Protein AF-0000000073573166 (afdb_homodimer)

Organism: NCBI:txid1480154

InterPro domains:
  IPR029064 Ribosomal protein eL30-like superfamily [G3DSA:3.30.1330.30] (17-178)
  IPR029064 Ribosomal protein eL30-like superfamily [SSF55315] (40-167)

Solvent-accessible surface area (backbone atoms only — not comparable to full-atom values): 20421 Å² total; per-residue (Å²): 132,77,79,79,66,70,78,57,39,40,66,66,64,34,52,53,48,50,51,46,43,36,52,17,36,58,75,53,48,42,60,57,60,58,86,80,58,77,62,82,67,66,78,55,88,41,83,29,22,60,67,71,45,35,36,66,36,61,68,49,33,51,44,55,52,69,70,45,68,67,55,73,73,77,78,71,66,81,74,63,60,64,68,63,62,67,69,66,73,68,71,69,80,82,62,75,85,68,65,81,79,83,54,66,55,33,34,42,34,30,67,40,49,85,59,54,75,77,56,62,58,51,62,60,53,27,60,44,40,68,38,52,68,46,39,31,35,55,58,96,50,35,16,20,42,54,51,7,49,54,65,45,37,85,56,35,50,28,36,27,34,41,54,71,85,46,47,47,41,55,44,51,50,58,58,69,75,101,132,78,79,80,66,67,78,58,39,40,66,67,64,35,52,53,47,50,51,47,43,36,51,16,37,57,76,52,50,42,60,56,62,60,85,81,58,78,63,80,64,64,80,57,86,43,82,27,22,63,68,71,46,35,37,65,36,59,68,48,34,51,44,55,51,71,70,43,69,68,54,74,72,79,77,72,65,80,73,62,60,64,68,61,62,66,69,64,74,68,70,68,79,81,62,74,85,65,65,81,79,82,53,65,54,32,35,41,33,30,66,38,50,87,60,54,75,78,55,62,58,50,63,61,52,27,60,45,41,67,37,52,67,48,37,30,36,54,59,94,52,34,15,20,41,55,52,6,50,54,66,45,37,83,56,34,52,28,36,28,34,42,54,69,86,47,48,47,43,54,45,52,49,58,59,70,75,101

Nearest PDB structures (foldseek):
  8hl5-assembly1_L7A1  TM=7.720E-01  e=1.243E-05  Sulfolobus acidocaldarius DSM 639
  7r4x-assembly1_M  TM=6.987E-01  e=8.455E-04  Homo sapiens
  9g8o-assembly1_SM  TM=7.339E-01  e=3.098E-03  Homo sapiens
  8q87-assembly1_Al  TM=7.117E-01  e=4.285E-03  Gallus gallus
  7wtu-assembly1_M  TM=7.502E-01  e=3.422E-02  Homo sapiens

Sequence (356 aa):
MESEFQRPISGKPLDSFLESLSRALKDSGVILKSEDSTERSRDQHGRGSLKAHFCTGINNVTRTLERIPKQEKKGISLSQKLATSMASCEEAPAGSPRGKPIKLQAIIVAMDVQPKILVSHIGELCMSRGIPMVSIIGGDGMGSLRLGKTLGLRTATVIGVKAGSSPINAALQAILKKMESEFQRPISGKPLDSFLESLSRALKDSGVILKSEDSTERSRDQHGRGSLKAHFCTGINNVTRTLERIPKQEKKGISLSQKLATSMASCEEAPAGSPRGKPIKLQAIIVAMDVQPKILVSHIGELCMSRGIPMVSIIGGDGMGSLRLGKTLGLRTATVIGVKAGSSPINAALQAILKK

pLDDT: mean 80.97, std 23.87, range [25.08, 98.62]

Secondary structure (DSSP, 8-state):
------PPEEHHHHHHHHHHHHHHHHHTT-----TT--S------STTSGGGTEEESHHHHHHHHHTSPP---TTS-TTHHHHGGG---------S---SPPPEEEEEEESS-SSGGGGTTHHHHHHHHT--EEEEE-STT-HHHHHHHHTTSS--SEEEEEPSSSHHHHHHHHHHT-/------PPEEHHHHHHHHHHHHHHHHHTT-----TT--S------STTSGGGTEEESHHHHHHHHHTSPP---TTS-TTHHHHGGG---------S---SPPPEEEEEEESS-SSGGGGTTHHHHHHHHT--EEEEE-STT-HHHHHHHHTTSS--SEEEEEPSSSHHHHHHHHHHT-

Radius of gyration: 23.06 Å; Cα contacts (8 Å, |Δi|>4): 510; chains: 2; bounding box: 57×61×57 Å

Structure (mmCIF, N/CA/C/O backbone):
data_AF-0000000073573166-model_v1
#
loop_
_entity.id
_entity.type
_entity.pdbx_description
1 polymer 'Ribosomal protein L7Ae/L30e/S12e/Gadd45 domain-containing protein'
#
loop_
_atom_site.group_PDB
_atom_site.id
_atom_site.type_symbol
_atom_site.label_atom_id
_atom_site.label_alt_id
_atom_site.label_comp_id
_atom_site.label_asym_id
_atom_site.label_entity_id
_atom_site.label_seq_id
_atom_site.pdbx_PDB_ins_code
_atom_site.Cartn_x
_atom_site.Cartn_y
_atom_site.Cartn_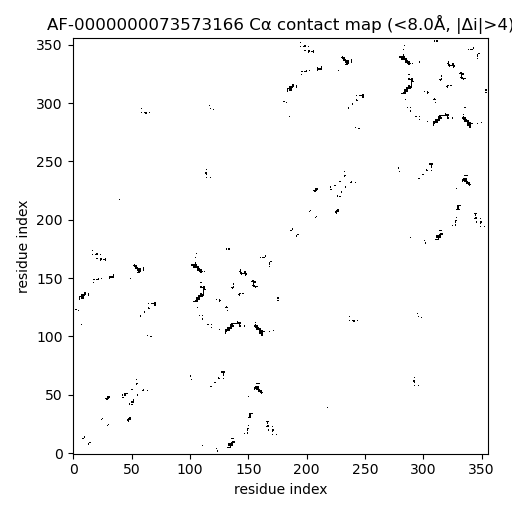z
_atom_site.occupancy
_atom_site.B_iso_or_equiv
_atom_site.auth_seq_id
_atom_site.auth_comp_id
_atom_site.auth_asym_id
_atom_site.auth_atom_id
_atom_site.pdbx_PDB_model_num
ATOM 1 N N . MET A 1 1 ? 2.285 0.062 -29.234 1 25.28 1 MET A N 1
ATOM 2 C CA . MET A 1 1 ? 2.281 -1.353 -28.875 1 25.28 1 MET A CA 1
ATOM 3 C C . MET A 1 1 ? 1.492 -1.582 -27.578 1 25.28 1 MET A C 1
ATOM 5 O O . MET A 1 1 ? 1.799 -0.988 -26.547 1 25.28 1 MET A O 1
ATOM 9 N N . GLU A 1 2 ? 0.241 -1.703 -27.484 1 34.28 2 GLU A N 1
ATOM 10 C CA . GLU A 1 2 ? -0.727 -1.955 -26.422 1 34.28 2 GLU A CA 1
ATOM 11 C C . GLU A 1 2 ? -0.27 -3.1 -25.516 1 34.28 2 GLU A C 1
ATOM 13 O O . GLU A 1 2 ? 0.026 -4.195 -26 1 34.28 2 GLU A O 1
ATOM 18 N N . SER A 1 3 ? 0.678 -3.023 -24.609 1 41.31 3 SER A N 1
ATOM 19 C CA . SER A 1 3 ? 1.234 -4.059 -23.734 1 41.31 3 SER A CA 1
ATOM 20 C C . SER A 1 3 ? 0.209 -5.152 -23.453 1 41.31 3 SER A C 1
ATOM 22 O O . SER A 1 3 ? -0.894 -4.867 -22.984 1 41.31 3 SER A O 1
ATOM 24 N N . GLU A 1 4 ? 0.122 -6.121 -24.297 1 45.78 4 GLU A N 1
ATOM 25 C CA . GLU A 1 4 ? -0.836 -7.219 -24.391 1 45.78 4 GLU A CA 1
ATOM 26 C C . GLU A 1 4 ? -1.03 -7.895 -23.031 1 45.78 4 GLU A C 1
ATOM 28 O O . GLU A 1 4 ? -0.207 -8.719 -22.625 1 45.78 4 GLU A O 1
ATOM 33 N N . PHE A 1 5 ? -1.396 -7.078 -22.062 1 62.38 5 PHE A N 1
ATOM 34 C CA . PHE A 1 5 ? -1.742 -7.711 -20.797 1 62.38 5 PHE A CA 1
ATOM 35 C C . PHE A 1 5 ? -2.828 -8.766 -21 1 62.38 5 PHE A C 1
ATOM 37 O O . PHE A 1 5 ? -3.754 -8.562 -21.797 1 62.38 5 PHE A O 1
ATOM 44 N N . GLN A 1 6 ? -2.393 -10.039 -20.75 1 72.12 6 GLN A N 1
ATOM 45 C CA . GLN A 1 6 ? -3.334 -11.156 -20.812 1 72.12 6 GLN A CA 1
ATOM 46 C C . GLN A 1 6 ? -4.668 -10.781 -20.172 1 72.12 6 GLN A C 1
ATOM 48 O O . GLN A 1 6 ? -4.715 -9.984 -19.234 1 72.12 6 GLN A O 1
ATOM 53 N N . ARG A 1 7 ? -5.73 -11.094 -20.906 1 88.5 7 ARG A N 1
ATOM 54 C CA . ARG A 1 7 ? -7.078 -10.891 -20.375 1 88.5 7 ARG A CA 1
ATOM 55 C C . ARG A 1 7 ? -7.211 -11.477 -18.969 1 88.5 7 ARG A C 1
ATOM 57 O O . ARG A 1 7 ? -6.73 -12.578 -18.703 1 88.5 7 ARG A O 1
ATOM 64 N N . PRO A 1 8 ? -7.805 -10.836 -18.109 1 95.38 8 PRO A N 1
ATOM 65 C CA . PRO A 1 8 ? -7.965 -11.328 -16.75 1 95.38 8 PRO A CA 1
ATOM 66 C C . PRO A 1 8 ? -8.836 -12.578 -16.672 1 95.38 8 PRO A C 1
ATOM 68 O O . PRO A 1 8 ? -9.773 -12.734 -17.453 1 95.38 8 PRO A O 1
ATOM 71 N N . ILE A 1 9 ? -8.477 -13.422 -15.82 1 96.19 9 ILE A N 1
ATOM 72 C CA . ILE A 1 9 ? -9.25 -14.625 -15.547 1 96.19 9 ILE A CA 1
ATOM 73 C C . ILE A 1 9 ? -10.453 -14.281 -14.672 1 96.19 9 ILE A C 1
ATOM 75 O O . ILE A 1 9 ? -10.328 -13.523 -13.703 1 96.19 9 ILE A O 1
ATOM 79 N N . SER A 1 10 ? -11.641 -14.766 -15 1 97.06 10 SER A N 1
ATOM 80 C CA . SER A 1 10 ? -12.859 -14.5 -14.242 1 97.06 10 SER A CA 1
ATOM 81 C C . SER A 1 10 ? -13.852 -15.648 -14.367 1 97.06 10 SER A C 1
ATOM 83 O O . SER A 1 10 ? -13.617 -16.594 -15.117 1 97.06 10 SER A O 1
ATOM 85 N N . GLY A 1 11 ? -14.82 -15.594 -13.523 1 96.38 11 GLY A N 1
ATOM 86 C CA . GLY A 1 11 ? -15.867 -16.594 -13.617 1 96.38 11 GLY A CA 1
ATOM 87 C C . GLY A 1 11 ? -15.391 -18 -13.281 1 96.38 11 GLY A C 1
ATOM 88 O O . GLY A 1 11 ? -14.664 -18.188 -12.305 1 96.38 11 GLY A O 1
ATOM 89 N N . LYS A 1 12 ? -15.844 -18.953 -14.062 1 96.88 12 LYS A N 1
ATOM 90 C CA . LYS A 1 12 ? -15.555 -20.359 -13.812 1 96.88 12 LYS A CA 1
ATOM 91 C C . LYS A 1 12 ? -14.055 -20.641 -13.891 1 96.88 12 LYS A C 1
ATOM 93 O O . LYS A 1 12 ? -13.508 -21.359 -13.055 1 96.88 12 LYS A O 1
ATOM 98 N N . PRO A 1 13 ? -13.383 -20.047 -14.875 1 96.38 13 PRO A N 1
ATOM 99 C CA . PRO A 1 13 ? -11.938 -20.281 -14.914 1 96.38 13 PRO A CA 1
ATOM 100 C C . PRO A 1 13 ? -11.227 -19.797 -13.648 1 96.38 13 PRO A C 1
ATOM 102 O O . PRO A 1 13 ? -10.289 -20.453 -13.18 1 96.38 13 PRO A O 1
ATOM 105 N N . LEU A 1 14 ? -11.633 -18.719 -13.117 1 97.69 14 LEU A N 1
ATOM 106 C CA . LEU A 1 14 ? -11.047 -18.25 -11.867 1 97.69 14 LEU A CA 1
ATOM 107 C C . LEU A 1 14 ? -11.359 -19.203 -10.719 1 97.69 14 LEU A C 1
ATOM 109 O O . LEU A 1 14 ? -10.492 -19.516 -9.906 1 97.69 14 LEU A O 1
ATOM 113 N N . ASP A 1 15 ? -12.656 -19.625 -10.695 1 97.94 15 ASP A N 1
ATOM 114 C CA . ASP A 1 15 ? -13.047 -20.578 -9.664 1 97.94 15 ASP A CA 1
ATOM 115 C C . ASP A 1 15 ? -12.148 -21.812 -9.68 1 97.94 15 ASP A C 1
ATOM 117 O O . ASP A 1 15 ? -11.664 -22.25 -8.633 1 97.94 15 ASP A O 1
ATOM 121 N N . SER A 1 16 ? -11.961 -22.312 -10.828 1 97.94 16 SER A N 1
ATOM 122 C CA . SER A 1 16 ? -11.148 -23.516 -10.992 1 97.94 16 SER A CA 1
ATOM 123 C C . SER A 1 16 ? -9.703 -23.266 -10.562 1 97.94 16 SER A C 1
ATOM 125 O O . SER A 1 16 ? -9.102 -24.094 -9.891 1 97.94 16 SER A O 1
ATOM 127 N N . PHE A 1 17 ? -9.211 -22.141 -10.914 1 97.75 17 PHE A N 1
ATOM 128 C CA . PHE A 1 17 ? -7.836 -21.797 -10.57 1 97.75 17 PHE A CA 1
ATOM 129 C C . PHE A 1 17 ? -7.664 -21.688 -9.062 1 97.75 17 PHE A C 1
ATOM 131 O O . PHE A 1 17 ? -6.734 -22.281 -8.5 1 97.75 17 PHE A O 1
ATOM 138 N N . LEU A 1 18 ? -8.508 -20.953 -8.438 1 98.31 18 LEU A N 1
ATOM 139 C CA . LEU A 1 18 ? -8.391 -20.734 -6.996 1 98.31 18 LEU A CA 1
ATOM 140 C C . LEU A 1 18 ? -8.562 -22.047 -6.238 1 98.31 18 LEU A C 1
ATOM 142 O O . LEU A 1 18 ? -7.91 -22.266 -5.211 1 98.31 18 LEU A O 1
ATOM 146 N N . GLU A 1 19 ? -9.422 -22.891 -6.742 1 98.38 19 GLU A N 1
ATOM 147 C CA . GLU A 1 19 ? -9.57 -24.203 -6.137 1 98.38 19 GLU A CA 1
ATOM 148 C C . GLU A 1 19 ? -8.281 -25.016 -6.266 1 98.38 19 GLU A C 1
ATOM 150 O O . GLU A 1 19 ? -7.867 -25.688 -5.316 1 98.38 19 GLU A O 1
ATOM 155 N N . SER A 1 20 ? -7.719 -24.969 -7.461 1 98.19 20 SER A N 1
ATOM 156 C CA . SER A 1 20 ? -6.457 -25.672 -7.691 1 98.19 20 SER A CA 1
ATOM 157 C C . SER A 1 20 ? -5.355 -25.125 -6.785 1 98.19 20 SER A C 1
ATOM 159 O O . SER A 1 20 ? -4.57 -25.891 -6.23 1 98.19 20 SER A O 1
ATOM 161 N N . LEU A 1 21 ? -5.332 -23.828 -6.629 1 98.12 21 LEU A N 1
ATOM 162 C CA . LEU A 1 21 ? -4.332 -23.203 -5.777 1 98.12 21 LEU A CA 1
ATOM 163 C C . LEU A 1 21 ? -4.527 -23.609 -4.32 1 98.12 21 LEU A C 1
ATOM 165 O O . LEU A 1 21 ? -3.557 -23.906 -3.619 1 98.12 21 LEU A O 1
ATOM 169 N N . SER A 1 22 ? -5.73 -23.641 -3.877 1 97.62 22 SER A N 1
ATOM 170 C CA . SER A 1 22 ? -6.047 -24.047 -2.512 1 97.62 22 SER A CA 1
ATOM 171 C C . SER A 1 22 ? -5.586 -25.469 -2.234 1 97.62 22 SER A C 1
ATOM 173 O O . SER A 1 22 ? -4.996 -25.75 -1.188 1 97.62 22 SER A O 1
ATOM 175 N N . ARG A 1 23 ? -5.82 -26.344 -3.129 1 97.69 23 ARG A N 1
ATOM 176 C CA . ARG A 1 23 ? -5.387 -27.734 -3.006 1 97.69 23 ARG A CA 1
ATOM 177 C C . ARG A 1 23 ? -3.865 -27.828 -2.969 1 97.69 23 ARG A C 1
ATOM 179 O O . ARG A 1 23 ? -3.305 -28.578 -2.166 1 97.69 23 ARG A O 1
ATOM 186 N N . ALA A 1 24 ? -3.217 -27.016 -3.836 1 98.12 24 ALA A N 1
ATOM 187 C CA . ALA A 1 24 ? -1.758 -27.016 -3.906 1 98.12 24 ALA A CA 1
ATOM 188 C C . ALA A 1 24 ? -1.146 -26.516 -2.596 1 98.12 24 ALA A C 1
ATOM 190 O O . ALA A 1 24 ? -0.113 -27.031 -2.156 1 98.12 24 ALA A O 1
ATOM 191 N N . LEU A 1 25 ? -1.801 -25.578 -1.981 1 97.31 25 LEU A N 1
ATOM 192 C CA . LEU A 1 25 ? -1.335 -25.062 -0.698 1 97.31 25 LEU A CA 1
ATOM 193 C C . LEU A 1 25 ? -1.392 -26.156 0.373 1 97.31 25 LEU A C 1
ATOM 195 O O . LEU A 1 25 ? -0.435 -26.344 1.128 1 97.31 25 LEU A O 1
ATOM 199 N N . LYS A 1 26 ? -2.443 -26.891 0.439 1 95.25 26 LYS A N 1
ATOM 200 C CA . LYS A 1 26 ? -2.592 -27.984 1.391 1 95.25 26 LYS A CA 1
ATOM 201 C C . LYS A 1 26 ? -1.551 -29.078 1.143 1 95.25 26 LYS A C 1
ATOM 203 O O . LYS A 1 26 ? -0.903 -29.547 2.08 1 95.25 26 LYS A O 1
ATOM 208 N N . ASP A 1 27 ? -1.391 -29.359 -0.135 1 96.44 27 ASP A N 1
ATOM 209 C CA . ASP A 1 27 ? -0.453 -30.406 -0.513 1 96.44 27 ASP A CA 1
ATOM 210 C C . ASP A 1 27 ? 0.983 -30 -0.181 1 96.44 27 ASP A C 1
ATOM 212 O O . ASP A 1 27 ? 1.845 -30.875 0.004 1 96.44 27 ASP A O 1
ATOM 216 N N . SER A 1 28 ? 1.245 -28.703 -0.131 1 95.12 28 SER A N 1
ATOM 217 C CA . SER A 1 28 ? 2.592 -28.203 0.136 1 95.12 28 SER A CA 1
ATOM 218 C C . SER A 1 28 ? 2.82 -28.016 1.631 1 95.12 28 SER A C 1
ATOM 220 O O . SER A 1 28 ? 3.904 -27.594 2.049 1 95.12 28 SER A O 1
ATOM 222 N N . GLY A 1 29 ? 1.827 -28.281 2.402 1 92.44 29 GLY A N 1
ATOM 223 C CA . GLY A 1 29 ? 1.962 -28.188 3.848 1 92.44 29 GLY A CA 1
ATOM 224 C C . GLY A 1 29 ? 1.966 -26.766 4.363 1 92.44 29 GLY A C 1
ATOM 225 O O . GLY A 1 29 ? 2.539 -26.484 5.418 1 92.44 29 GLY A O 1
ATOM 226 N N . VAL A 1 30 ? 1.401 -25.969 3.504 1 90.62 30 VAL A N 1
ATOM 227 C CA . VAL A 1 30 ? 1.323 -24.578 3.967 1 90.62 30 VAL A CA 1
ATOM 228 C C . VAL A 1 30 ? 0.305 -24.469 5.098 1 90.62 30 VAL A C 1
ATOM 230 O O . VAL A 1 30 ? -0.826 -24.953 4.973 1 90.62 30 VAL A O 1
ATOM 233 N N . ILE A 1 31 ? 0.73 -23.891 6.168 1 83.31 31 ILE A N 1
ATOM 234 C CA . ILE A 1 31 ? -0.142 -23.703 7.324 1 83.31 31 ILE A CA 1
ATOM 235 C C . ILE A 1 31 ? -0.848 -22.359 7.234 1 83.31 31 ILE A C 1
ATOM 237 O O . ILE A 1 31 ? -0.206 -21.312 7.316 1 83.31 31 ILE A O 1
ATOM 241 N N . LEU A 1 32 ? -2.141 -22.484 6.914 1 82.81 32 LEU A N 1
ATOM 242 C CA . LEU A 1 32 ? -2.945 -21.266 6.84 1 82.81 32 LEU A CA 1
ATOM 243 C C . LEU A 1 32 ? -3.557 -20.938 8.195 1 82.81 32 LEU A C 1
ATOM 245 O O . LEU A 1 32 ? -3.982 -21.844 8.93 1 82.81 32 LEU A O 1
ATOM 249 N N . LYS A 1 33 ? -3.084 -19.891 8.82 1 62.41 33 LYS A N 1
ATOM 250 C CA . LYS A 1 33 ? -3.561 -19.531 10.156 1 62.41 33 LYS A CA 1
ATOM 251 C C . LYS A 1 33 ? -5.07 -19.281 10.156 1 62.41 33 LYS A C 1
ATOM 253 O O . LYS A 1 33 ? -5.605 -18.672 9.227 1 62.41 33 LYS A O 1
ATOM 258 N N . SER A 1 34 ? -5.797 -20.188 10.773 1 55.5 34 SER A N 1
ATOM 259 C CA . SER A 1 34 ? -7.234 -20.016 10.945 1 55.5 34 SER A CA 1
ATOM 260 C C . SER A 1 34 ? -7.574 -18.609 11.414 1 55.5 34 SER A C 1
ATOM 262 O O . SER A 1 34 ? -6.762 -17.953 12.07 1 55.5 34 SER A O 1
ATOM 264 N N . GLU A 1 35 ? -8.586 -17.938 10.789 1 49.41 35 GLU A N 1
ATOM 265 C CA . GLU A 1 35 ? -9.102 -16.609 11.109 1 49.41 35 GLU A CA 1
ATOM 266 C C . GLU A 1 35 ? -9.023 -16.344 12.609 1 49.41 35 GLU A C 1
ATOM 268 O O . GLU A 1 35 ? -9.023 -15.18 13.031 1 49.41 35 GLU A O 1
ATOM 273 N N . ASP A 1 36 ? -9.422 -17.281 13.398 1 45.19 36 ASP A N 1
ATOM 274 C CA . ASP A 1 36 ? -9.711 -17.062 14.82 1 45.19 36 ASP A CA 1
ATOM 275 C C . ASP A 1 36 ? -8.438 -16.719 15.586 1 45.19 36 ASP A C 1
ATOM 277 O O . ASP A 1 36 ? -8.484 -16.438 16.781 1 45.19 36 ASP A O 1
ATOM 281 N N . SER A 1 37 ? -7.355 -17.188 15.141 1 46.31 37 SER A N 1
ATOM 282 C CA . SER A 1 37 ? -6.211 -16.938 16 1 46.31 37 SER A CA 1
ATOM 283 C C . SER A 1 37 ? -5.703 -15.508 15.859 1 46.31 37 SER A C 1
ATOM 285 O O . SER A 1 37 ? -5.336 -15.086 14.758 1 46.31 37 SER A O 1
ATOM 287 N N . THR A 1 38 ? -6.25 -14.617 16.531 1 39.97 38 THR A N 1
ATOM 288 C CA . THR A 1 38 ? -5.895 -13.219 16.75 1 39.97 38 THR A CA 1
ATOM 289 C C . THR A 1 38 ? -4.383 -13.023 16.672 1 39.97 38 THR A C 1
ATOM 291 O O . THR A 1 38 ? -3.889 -11.906 16.828 1 39.97 38 THR A O 1
ATOM 294 N N . GLU A 1 39 ? -3.627 -14.008 17.062 1 41.75 39 GLU A N 1
ATOM 295 C CA . GLU A 1 39 ? -2.211 -13.766 17.312 1 41.75 39 GLU A CA 1
ATOM 296 C C . GLU A 1 39 ? -1.449 -13.508 16.016 1 41.75 39 GLU A C 1
ATOM 298 O O . GLU A 1 39 ? -1.624 -14.234 15.039 1 41.75 39 GLU A O 1
ATOM 303 N N . ARG A 1 40 ? -1.231 -12.258 15.664 1 42.81 40 ARG A N 1
ATOM 304 C CA . ARG A 1 40 ? -0.184 -11.953 14.695 1 42.81 40 ARG A CA 1
ATOM 305 C C . ARG A 1 40 ? 0.913 -13.008 14.719 1 42.81 40 ARG A C 1
ATOM 307 O O . ARG A 1 40 ? 1.803 -12.969 15.57 1 42.81 40 ARG A O 1
ATOM 314 N N . SER A 1 41 ? 0.585 -14.242 14.781 1 40.22 41 SER A N 1
ATOM 315 C CA . SER A 1 41 ? 1.678 -15.203 14.875 1 40.22 41 SER A CA 1
ATOM 316 C C . SER A 1 41 ? 2.809 -14.859 13.914 1 40.22 41 SER A C 1
ATOM 318 O O . SER A 1 41 ? 2.568 -14.602 12.734 1 40.22 41 SER A O 1
ATOM 320 N N . ARG A 1 42 ? 3.801 -14.305 14.414 1 39.84 42 ARG A N 1
ATOM 321 C CA . ARG A 1 42 ? 5.113 -14.18 13.789 1 39.84 42 ARG A CA 1
ATOM 322 C C . ARG A 1 42 ? 5.324 -15.273 12.742 1 39.84 42 ARG A C 1
ATOM 324 O O . ARG A 1 42 ? 4.805 -16.375 12.883 1 39.84 42 ARG A O 1
ATOM 331 N N . ASP A 1 43 ? 5.723 -14.828 11.516 1 47.03 43 ASP A N 1
ATOM 332 C CA . ASP A 1 43 ? 6.289 -15.586 10.406 1 47.03 43 ASP A CA 1
ATOM 333 C C . ASP A 1 43 ? 6.914 -16.891 10.891 1 47.03 43 ASP A C 1
ATOM 335 O O . ASP A 1 43 ? 7.945 -16.875 11.562 1 47.03 43 ASP A O 1
ATOM 339 N N . GLN A 1 44 ? 6.176 -17.688 11.508 1 45.97 44 GLN A N 1
ATOM 340 C CA . GLN A 1 44 ? 6.898 -18.938 11.695 1 45.97 44 GLN A CA 1
ATOM 341 C C . GLN A 1 44 ? 7.668 -19.328 10.438 1 45.97 44 GLN A C 1
ATOM 343 O O . GLN A 1 44 ? 7.09 -19.422 9.352 1 45.97 44 GLN A O 1
ATOM 348 N N . HIS A 1 45 ? 8.859 -18.875 10.438 1 54.34 45 HIS A N 1
ATOM 349 C CA . HIS A 1 45 ? 9.969 -19.094 9.523 1 54.34 45 HIS A CA 1
ATOM 350 C C . HIS A 1 45 ? 10.094 -20.562 9.141 1 54.34 45 HIS A C 1
ATOM 352 O O . HIS A 1 45 ? 11.039 -20.953 8.445 1 54.34 45 HIS A O 1
ATOM 358 N N . GLY A 1 46 ? 8.859 -21.234 9.047 1 57.88 46 GLY A N 1
ATOM 359 C CA . GLY A 1 46 ? 9.07 -22.609 8.625 1 57.88 46 GLY A CA 1
ATOM 360 C C . GLY A 1 46 ? 8.492 -22.906 7.254 1 57.88 46 GLY A C 1
ATOM 361 O O . GLY A 1 46 ? 7.902 -22.031 6.621 1 57.88 46 GLY A O 1
ATOM 362 N N . ARG A 1 47 ? 8.945 -24.031 6.641 1 57.47 47 ARG A N 1
ATOM 363 C CA . ARG A 1 47 ? 8.516 -24.516 5.332 1 57.47 47 ARG A CA 1
ATOM 364 C C . ARG A 1 47 ? 7.008 -24.391 5.164 1 57.47 47 ARG A C 1
ATOM 366 O O . ARG A 1 47 ? 6.512 -24.234 4.047 1 57.47 47 ARG A O 1
ATOM 373 N N . GLY A 1 48 ? 6.402 -24.172 6.211 1 74.5 48 GLY A N 1
ATOM 374 C CA . GLY A 1 48 ? 4.953 -24.109 6.168 1 74.5 48 GLY A CA 1
ATOM 375 C C . GLY A 1 48 ? 4.418 -22.688 6.191 1 74.5 48 GLY A C 1
ATOM 376 O O . GLY A 1 48 ? 3.213 -22.469 6.055 1 74.5 48 GLY A O 1
ATOM 377 N N . SER A 1 49 ? 5.383 -21.875 6.129 1 86.69 49 SER A N 1
ATOM 378 C CA . SER A 1 49 ? 4.938 -20.5 6.195 1 86.69 49 SER A CA 1
ATOM 379 C C . SER A 1 49 ? 4.555 -19.969 4.816 1 86.69 49 SER A C 1
ATOM 381 O O . SER A 1 49 ? 5.133 -20.375 3.809 1 86.69 49 SER A O 1
ATOM 383 N N . LEU A 1 50 ? 3.568 -19.203 4.738 1 92.44 50 LEU A N 1
ATOM 384 C CA . LEU A 1 50 ? 3.15 -18.531 3.508 1 92.44 50 LEU A CA 1
ATOM 385 C C . LEU A 1 50 ? 4.32 -17.797 2.867 1 92.44 50 LEU A C 1
ATOM 387 O O . LEU A 1 50 ? 4.441 -17.75 1.641 1 92.44 50 LEU A O 1
ATOM 391 N N . LYS A 1 51 ? 5.227 -17.344 3.684 1 92.75 51 LYS A N 1
ATOM 392 C CA . LYS A 1 51 ? 6.336 -16.516 3.23 1 92.75 51 LYS A CA 1
ATOM 393 C C . LYS A 1 51 ? 7.383 -17.344 2.496 1 92.75 51 LYS A C 1
ATOM 395 O O . LYS A 1 51 ? 8.219 -16.812 1.771 1 92.75 51 LYS A O 1
ATOM 400 N N . ALA A 1 52 ? 7.348 -18.578 2.756 1 93.69 52 ALA A N 1
ATOM 401 C CA . ALA A 1 52 ? 8.273 -19.469 2.049 1 93.69 52 ALA A CA 1
ATOM 402 C C . ALA A 1 52 ? 7.906 -19.562 0.57 1 93.69 52 ALA A C 1
ATOM 404 O O . ALA A 1 52 ? 8.766 -19.859 -0.268 1 93.69 52 ALA A O 1
ATOM 405 N N . HIS A 1 53 ? 6.637 -19.25 0.278 1 96.38 53 HIS A N 1
ATOM 406 C CA . HIS A 1 53 ? 6.148 -19.531 -1.067 1 96.38 53 HIS A CA 1
ATOM 407 C C . HIS A 1 53 ? 5.695 -18.25 -1.767 1 96.38 53 HIS A C 1
ATOM 409 O O . HIS A 1 53 ? 5.602 -18.203 -2.996 1 96.38 53 HIS A O 1
ATOM 415 N N . PHE A 1 54 ? 5.488 -17.25 -0.921 1 96.94 54 PHE A N 1
ATOM 416 C CA . PHE A 1 54 ? 4.848 -16.078 -1.5 1 96.94 54 PHE A CA 1
ATOM 417 C C . PHE A 1 54 ? 5.48 -14.797 -0.968 1 96.94 54 PHE A C 1
ATOM 419 O O . PHE A 1 54 ? 6.008 -14.781 0.146 1 96.94 54 PHE A O 1
ATOM 426 N N . CYS A 1 55 ? 5.477 -13.781 -1.827 1 96.25 55 CYS A N 1
ATOM 427 C CA . CYS A 1 55 ? 5.516 -12.383 -1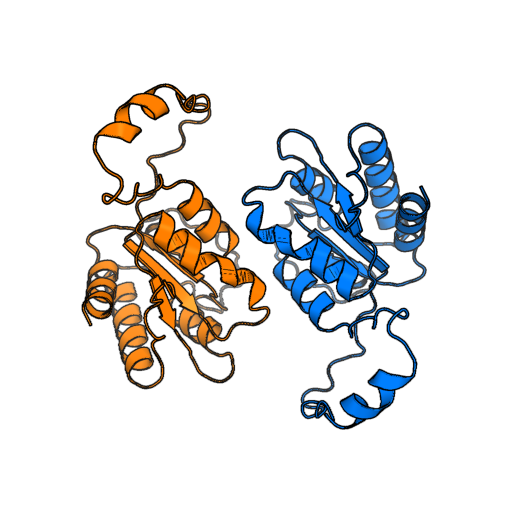.41 1 96.25 55 CYS A CA 1
ATOM 428 C C . CYS A 1 55 ? 4.125 -11.758 -1.473 1 96.25 55 CYS A C 1
ATOM 430 O O . CYS A 1 55 ? 3.465 -11.805 -2.512 1 96.25 55 CYS A O 1
ATOM 432 N N . THR A 1 56 ? 3.738 -11.211 -0.375 1 95.75 56 THR A N 1
ATOM 433 C CA . THR A 1 56 ? 2.357 -10.742 -0.319 1 95.75 56 THR A CA 1
ATOM 434 C C . THR A 1 56 ? 2.307 -9.227 -0.152 1 95.75 56 THR A C 1
ATOM 436 O O . THR A 1 56 ? 3.119 -8.648 0.573 1 95.75 56 THR A O 1
ATOM 439 N N . GLY A 1 57 ? 1.347 -8.555 -0.923 1 96.25 57 GLY A N 1
ATOM 440 C CA . GLY A 1 57 ? 1.104 -7.129 -0.767 1 96.25 57 GLY A CA 1
ATOM 441 C C . GL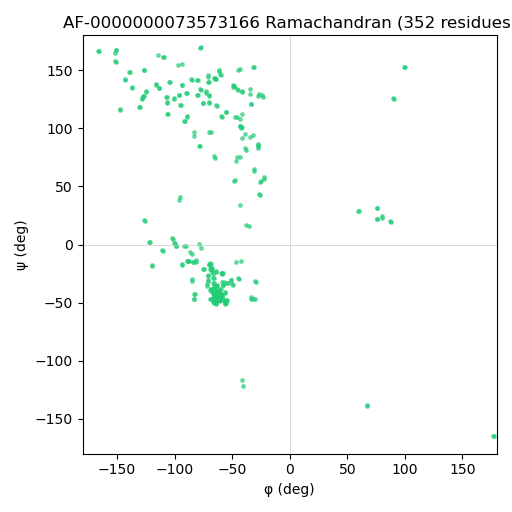Y A 1 57 ? 1.793 -6.285 -1.823 1 96.25 57 GLY A C 1
ATOM 442 O O . GLY A 1 57 ? 2.857 -6.656 -2.322 1 96.25 57 GLY A O 1
ATOM 443 N N . ILE A 1 58 ? 1.244 -5.188 -2.09 1 96.56 58 ILE A N 1
ATOM 444 C CA . ILE A 1 58 ? 1.716 -4.305 -3.15 1 96.56 58 ILE A CA 1
ATOM 445 C C . ILE A 1 58 ? 3.141 -3.848 -2.846 1 96.56 58 ILE A C 1
ATOM 447 O O . ILE A 1 58 ? 3.994 -3.82 -3.736 1 96.56 58 ILE A O 1
ATOM 451 N N . ASN A 1 59 ? 3.396 -3.477 -1.598 1 94.12 59 ASN A N 1
ATOM 452 C CA . ASN A 1 59 ? 4.723 -3.004 -1.218 1 94.12 59 ASN A CA 1
ATOM 453 C C . ASN A 1 59 ? 5.777 -4.09 -1.401 1 94.12 59 ASN A C 1
ATOM 455 O O . ASN A 1 59 ? 6.785 -3.877 -2.082 1 94.12 59 ASN A O 1
ATOM 459 N N . ASN A 1 60 ? 5.488 -5.289 -0.911 1 95.12 60 ASN A N 1
ATOM 460 C CA . ASN A 1 60 ? 6.453 -6.383 -0.975 1 95.12 60 ASN A CA 1
ATOM 461 C C . ASN A 1 60 ? 6.668 -6.859 -2.408 1 95.12 60 ASN A C 1
ATOM 463 O O . ASN A 1 60 ? 7.801 -7.121 -2.818 1 95.12 60 ASN A O 1
ATOM 467 N N . VAL A 1 61 ? 5.633 -6.91 -3.131 1 97.94 61 VAL A N 1
ATOM 468 C CA . VAL A 1 61 ? 5.734 -7.379 -4.508 1 97.94 61 VAL A CA 1
ATOM 469 C C . VAL A 1 61 ? 6.496 -6.355 -5.348 1 97.94 61 VAL A C 1
ATOM 471 O O . VAL A 1 61 ? 7.387 -6.719 -6.121 1 97.94 61 VAL A O 1
ATOM 474 N N . THR A 1 62 ? 6.16 -5.102 -5.238 1 97.44 62 THR A N 1
ATOM 475 C CA . THR A 1 62 ? 6.844 -4.051 -5.984 1 97.44 62 THR A CA 1
ATOM 476 C C . THR A 1 62 ? 8.336 -4.039 -5.652 1 97.44 62 THR A C 1
ATOM 478 O O . THR A 1 62 ? 9.172 -3.977 -6.555 1 97.44 62 THR A O 1
ATOM 481 N N . ARG A 1 63 ? 8.641 -4.156 -4.398 1 96 63 ARG A N 1
ATOM 482 C CA . ARG A 1 63 ? 10.039 -4.18 -3.982 1 96 63 ARG A CA 1
ATOM 483 C C . ARG A 1 63 ? 10.773 -5.363 -4.602 1 96 63 ARG A C 1
ATOM 485 O O . ARG A 1 63 ? 11.898 -5.219 -5.086 1 96 63 ARG A O 1
ATOM 492 N N . THR A 1 64 ? 10.172 -6.5 -4.508 1 97.12 64 THR A N 1
ATOM 493 C CA . THR A 1 64 ? 10.766 -7.715 -5.051 1 97.12 64 THR A CA 1
ATOM 494 C C . THR A 1 64 ? 11 -7.582 -6.555 1 97.12 64 THR A C 1
ATOM 496 O O . THR A 1 64 ? 12.078 -7.91 -7.055 1 97.12 64 THR A O 1
ATOM 499 N N . LEU A 1 65 ? 10.055 -7.027 -7.293 1 97.25 65 LEU A N 1
ATOM 500 C CA . LEU A 1 65 ? 10.18 -6.848 -8.734 1 97.25 65 LEU A CA 1
ATOM 501 C C . LEU A 1 65 ? 11.297 -5.875 -9.07 1 97.25 65 LEU A C 1
ATOM 503 O O . LEU A 1 65 ? 12.078 -6.109 -10 1 97.25 65 LEU A O 1
ATOM 507 N N . GLU A 1 66 ? 11.398 -4.859 -8.32 1 96 66 GLU A N 1
ATOM 508 C CA . GLU A 1 66 ? 12.398 -3.834 -8.609 1 96 66 GLU A CA 1
ATOM 509 C C . GLU A 1 66 ? 13.812 -4.359 -8.383 1 96 66 GLU A C 1
ATOM 511 O O . GLU A 1 66 ? 14.781 -3.783 -8.883 1 96 66 GLU A O 1
ATOM 516 N N . ARG A 1 67 ? 13.891 -5.387 -7.633 1 95.06 67 ARG A N 1
ATOM 517 C CA . ARG A 1 67 ? 15.195 -5.973 -7.352 1 95.06 67 ARG A CA 1
ATOM 518 C C . ARG A 1 67 ? 15.617 -6.93 -8.461 1 95.06 67 ARG A C 1
ATOM 520 O O . ARG A 1 67 ? 16.766 -7.363 -8.508 1 95.06 67 ARG A O 1
ATOM 527 N N . ILE A 1 68 ? 14.711 -7.301 -9.273 1 95.06 68 ILE A N 1
ATOM 528 C CA . ILE A 1 68 ? 15 -8.156 -10.422 1 95.06 68 ILE A CA 1
ATOM 529 C C . ILE A 1 68 ? 15.578 -7.32 -11.562 1 95.06 68 ILE A C 1
ATOM 531 O O . ILE A 1 68 ? 15.016 -6.293 -11.938 1 95.06 68 ILE A O 1
ATOM 535 N N . PRO A 1 69 ? 16.703 -7.762 -12.094 1 93.56 69 PRO A N 1
ATOM 536 C CA . PRO A 1 69 ? 17.281 -7.012 -13.219 1 93.56 69 PRO A CA 1
ATOM 537 C C . PRO A 1 69 ? 16.359 -6.969 -14.438 1 93.56 69 PRO A C 1
ATOM 539 O O . PRO A 1 69 ? 15.656 -7.938 -14.719 1 93.56 69 PRO A O 1
ATOM 542 N N . LYS A 1 70 ? 16.484 -5.867 -15.195 1 93.44 70 LYS A N 1
ATOM 543 C CA . LYS A 1 70 ? 15.648 -5.684 -16.375 1 93.44 70 LYS A CA 1
ATOM 544 C C . LYS A 1 70 ? 16.047 -6.648 -17.484 1 93.44 70 LYS A C 1
ATOM 546 O O . LYS A 1 70 ? 17.234 -6.949 -17.656 1 93.44 70 LYS A O 1
ATOM 551 N N . GLN A 1 71 ? 14.984 -7.141 -18.125 1 86.81 71 GLN A N 1
ATOM 552 C CA . GLN A 1 71 ? 15.25 -7.988 -19.281 1 86.81 71 GLN A CA 1
ATOM 553 C C . GLN A 1 71 ? 15.492 -7.152 -20.531 1 86.81 71 GLN A C 1
ATOM 555 O O . GLN A 1 71 ? 14.812 -6.148 -20.766 1 86.81 71 GLN A O 1
ATOM 560 N N . GLU A 1 72 ? 16.656 -6.836 -20.969 1 69.12 72 GLU A N 1
ATOM 561 C CA . GLU A 1 72 ? 16.984 -6.098 -22.172 1 69.12 72 GLU A CA 1
ATOM 562 C C . GLU A 1 72 ? 16.219 -6.629 -23.375 1 69.12 72 GLU A C 1
ATOM 564 O O . GLU A 1 72 ? 16.016 -7.836 -23.516 1 69.12 72 GLU A O 1
ATOM 569 N N . LYS A 1 73 ? 15.203 -5.883 -23.969 1 57.34 73 LYS A N 1
ATOM 570 C CA . LYS A 1 73 ? 14.648 -6.293 -25.25 1 57.34 73 LYS A CA 1
ATOM 571 C C . LYS A 1 73 ? 15.742 -6.719 -26.219 1 57.34 73 LYS A C 1
ATOM 573 O O . LYS A 1 73 ? 16.75 -6.023 -26.359 1 57.34 73 LYS A O 1
ATOM 578 N N . LYS A 1 74 ? 15.797 -8.078 -26.453 1 49.44 74 LYS A N 1
ATOM 579 C CA . LYS A 1 74 ? 16.734 -8.539 -27.469 1 49.44 74 LYS A CA 1
ATOM 580 C C . LYS A 1 74 ? 16.672 -7.652 -28.719 1 49.44 74 LYS A C 1
ATOM 582 O O . LYS A 1 74 ? 17.406 -7.875 -29.688 1 49.44 74 LYS A O 1
ATOM 587 N N . GLY A 1 75 ? 15.562 -7.047 -29.062 1 45.06 75 GLY A N 1
ATOM 588 C CA . GLY A 1 75 ? 15.617 -6.621 -30.453 1 45.06 75 GLY A CA 1
ATOM 589 C C . GLY A 1 75 ? 16.641 -5.527 -30.703 1 45.06 75 GLY A C 1
ATOM 590 O O . GLY A 1 75 ? 16.594 -4.848 -31.719 1 45.06 75 GLY A O 1
ATOM 591 N N . ILE A 1 76 ? 17.156 -4.715 -29.75 1 46.5 76 ILE A N 1
ATOM 592 C CA . ILE A 1 76 ? 17.953 -3.648 -30.344 1 46.5 76 ILE A CA 1
ATOM 593 C C . ILE A 1 76 ? 19.266 -4.223 -30.875 1 46.5 76 ILE A C 1
ATOM 595 O O . ILE A 1 76 ? 19.844 -5.125 -30.266 1 46.5 76 ILE A O 1
ATOM 599 N N . SER A 1 77 ? 19.672 -3.906 -32.188 1 46.34 77 SER A N 1
ATOM 600 C CA . SER A 1 77 ? 20.797 -4.199 -33.062 1 46.34 77 SER A CA 1
ATOM 601 C C . SER A 1 77 ? 22.125 -4.086 -32.312 1 46.34 77 SER A C 1
ATOM 603 O O . SER A 1 77 ? 22.219 -3.352 -31.344 1 46.34 77 SER A O 1
ATOM 605 N N . LEU A 1 78 ? 23.312 -4.875 -32.688 1 45 78 LEU A N 1
ATOM 606 C CA . LEU A 1 78 ? 24.734 -5.023 -32.406 1 45 78 LEU A CA 1
ATOM 607 C C . LEU A 1 78 ? 25.359 -3.682 -32.031 1 45 78 LEU A C 1
ATOM 609 O O . LEU A 1 78 ? 26.281 -3.623 -31.234 1 45 78 LEU A O 1
ATOM 613 N N . SER A 1 79 ? 25.047 -2.596 -32.844 1 47.31 79 SER A N 1
ATOM 614 C CA . SER A 1 79 ? 25.812 -1.349 -32.844 1 47.31 79 SER A CA 1
ATOM 615 C C . SER A 1 79 ? 25.656 -0.627 -31.5 1 47.31 79 SER A C 1
ATOM 617 O O . SER A 1 79 ? 26.562 0.072 -31.062 1 47.31 79 SER A O 1
ATOM 619 N N . GLN A 1 80 ? 24.453 -0.591 -30.953 1 40.41 80 GLN A N 1
ATOM 620 C CA . GLN A 1 80 ? 24.359 0.244 -29.766 1 40.41 80 GLN A CA 1
ATOM 621 C C . GLN A 1 80 ? 24.859 -0.504 -28.531 1 40.41 80 GLN A C 1
ATOM 623 O O . GLN A 1 80 ? 24.781 0.008 -27.406 1 40.41 80 GLN A O 1
ATOM 628 N N . LYS A 1 81 ? 25.047 -1.762 -28.547 1 43.62 81 LYS A N 1
ATOM 629 C CA . LYS A 1 81 ? 25.641 -2.512 -27.438 1 43.62 81 LYS A CA 1
ATOM 630 C C . LYS A 1 81 ? 27 -1.938 -27.031 1 43.62 81 LYS A C 1
ATOM 632 O O . LYS A 1 81 ? 27.516 -2.248 -25.969 1 43.62 81 LYS A O 1
AT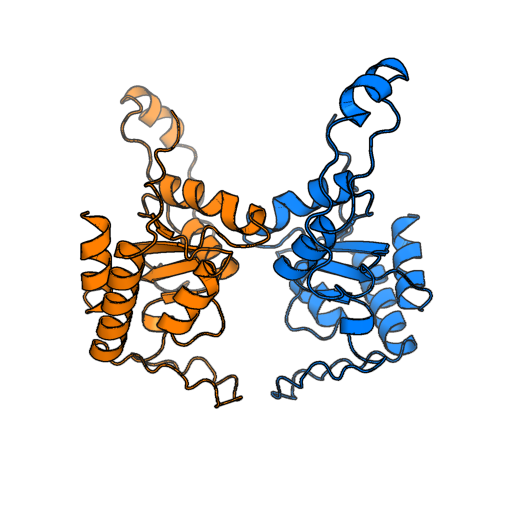OM 637 N N . LEU A 1 82 ? 27.766 -1.393 -28.062 1 39.47 82 LEU A N 1
ATOM 638 C CA . LEU A 1 82 ? 29.125 -0.929 -27.812 1 39.47 82 LEU A CA 1
ATOM 639 C C . LEU A 1 82 ? 29.109 0.282 -26.875 1 39.47 82 LEU A C 1
ATOM 641 O O . LEU A 1 82 ? 30.016 0.444 -26.062 1 39.47 82 LEU A O 1
ATOM 645 N N . ALA A 1 83 ? 28.266 1.295 -27.219 1 36.19 83 ALA A N 1
ATOM 646 C CA . ALA A 1 83 ? 28.484 2.523 -26.453 1 36.19 83 ALA A CA 1
ATOM 647 C C . ALA A 1 83 ? 28.156 2.318 -24.984 1 36.19 83 ALA A C 1
ATOM 649 O O . ALA A 1 83 ? 28.766 2.941 -24.109 1 36.19 83 ALA A O 1
ATOM 650 N N . THR A 1 84 ? 26.906 1.69 -24.734 1 36.88 84 THR A N 1
ATOM 651 C CA . THR A 1 84 ? 26.484 1.825 -23.344 1 36.88 84 THR A CA 1
ATOM 652 C C . THR A 1 84 ? 27.219 0.836 -22.453 1 36.88 84 THR A C 1
ATOM 654 O O . THR A 1 84 ? 26.844 0.65 -21.297 1 36.88 84 THR A O 1
ATOM 657 N N . SER A 1 85 ? 28.078 0.039 -22.922 1 36.19 85 SER A N 1
ATOM 658 C CA . SER A 1 85 ? 28.844 -0.808 -22.016 1 36.19 85 SER A CA 1
ATOM 659 C C . SER A 1 85 ? 29.453 0.009 -20.891 1 36.19 85 SER A C 1
ATOM 661 O O . SER A 1 85 ? 29.891 -0.548 -19.875 1 36.19 85 SER A O 1
ATOM 663 N N . MET A 1 86 ? 29.844 1.283 -21.203 1 32.56 86 MET A N 1
ATOM 664 C CA . MET A 1 86 ? 30.719 1.919 -20.219 1 32.56 86 MET A CA 1
ATOM 665 C C . MET A 1 86 ? 29.953 2.287 -18.969 1 32.56 86 MET A C 1
ATOM 667 O O . MET A 1 86 ? 30.516 2.832 -18.016 1 32.56 86 MET A O 1
ATOM 671 N N . ALA A 1 87 ? 28.672 2.672 -19.078 1 30.98 87 ALA A N 1
ATOM 672 C CA . ALA A 1 87 ? 28.188 3.148 -17.781 1 30.98 87 ALA A CA 1
ATOM 673 C C . ALA A 1 87 ? 28.141 2.012 -16.766 1 30.98 87 ALA A C 1
ATOM 675 O O . ALA A 1 87 ? 27.391 1.045 -16.938 1 30.98 87 ALA A O 1
ATOM 676 N N . SER A 1 88 ? 29.172 1.583 -16.234 1 28.78 88 SER A N 1
ATOM 677 C CA . SER A 1 88 ? 29.391 0.762 -15.039 1 28.78 88 SER A CA 1
ATOM 678 C C . SER A 1 88 ? 28.312 1.004 -13.992 1 28.78 88 SER A C 1
ATOM 680 O O . SER A 1 88 ? 28.203 2.105 -13.445 1 28.78 88 SER A O 1
ATOM 682 N N . CYS A 1 89 ? 27.062 0.686 -14.32 1 32.06 89 CYS A N 1
ATOM 683 C CA . CYS A 1 89 ? 26.219 0.761 -13.141 1 32.06 89 CYS A CA 1
ATOM 684 C C . CYS A 1 89 ? 26.953 0.228 -11.906 1 32.06 89 CYS A C 1
ATOM 686 O O . CYS A 1 89 ? 27.422 -0.908 -11.906 1 32.06 89 CYS A O 1
ATOM 688 N N . GLU A 1 90 ? 27.703 1.038 -11.352 1 31.38 90 GLU A N 1
ATOM 689 C CA . GLU A 1 90 ? 28.297 0.78 -10.047 1 31.38 90 GLU A CA 1
ATOM 690 C C . GLU A 1 90 ? 27.344 -0.008 -9.148 1 31.38 90 GLU A C 1
ATOM 692 O O . GLU A 1 90 ? 26.172 0.352 -9.008 1 31.38 90 GLU A O 1
ATOM 697 N N . GLU A 1 91 ? 27.516 -1.356 -9.203 1 34.09 91 GLU A N 1
ATOM 698 C CA . GLU A 1 91 ? 26.984 -2.186 -8.125 1 34.09 91 GLU A CA 1
ATOM 699 C C . GLU A 1 91 ? 26.906 -1.408 -6.816 1 34.09 91 GLU A C 1
ATOM 701 O O . GLU A 1 91 ? 27.891 -0.823 -6.375 1 34.09 91 GLU A O 1
ATOM 706 N N . ALA A 1 92 ? 25.891 -0.619 -6.523 1 32.5 92 ALA A N 1
ATOM 707 C CA . ALA A 1 92 ? 25.859 -0.144 -5.145 1 32.5 92 ALA A CA 1
ATOM 708 C C . ALA A 1 92 ? 26.562 -1.127 -4.211 1 32.5 92 ALA A C 1
ATOM 710 O O . ALA A 1 92 ? 26.625 -2.326 -4.496 1 32.5 92 ALA A O 1
ATOM 711 N N . PRO A 1 93 ? 27.469 -0.701 -3.375 1 29.66 93 PRO A N 1
ATOM 712 C CA . PRO A 1 93 ? 28.188 -1.559 -2.43 1 29.66 93 PRO A CA 1
ATOM 713 C C . PRO A 1 93 ? 27.312 -2.699 -1.896 1 29.66 93 PRO A C 1
ATOM 715 O O . PRO A 1 93 ? 26.094 -2.602 -1.895 1 29.66 93 PRO A O 1
ATOM 718 N N . ALA A 1 94 ? 27.797 -3.998 -1.841 1 34.22 94 ALA A N 1
ATOM 719 C CA . ALA A 1 94 ? 27.422 -5.273 -1.23 1 34.22 94 ALA A CA 1
ATOM 720 C C . ALA A 1 94 ? 26.844 -5.062 0.164 1 34.22 94 ALA A C 1
ATOM 722 O O . ALA A 1 94 ? 27.5 -5.359 1.167 1 34.22 94 ALA A O 1
ATOM 723 N N . GLY A 1 95 ? 26.438 -3.869 0.501 1 35.22 95 GLY A N 1
ATOM 724 C CA . GLY A 1 95 ? 26.25 -3.834 1.943 1 35.22 95 GLY A CA 1
ATOM 725 C C . GLY A 1 95 ? 25.609 -5.09 2.492 1 35.22 95 GLY A C 1
ATOM 726 O O . GLY A 1 95 ? 26.297 -6.051 2.842 1 35.22 95 GLY A O 1
ATOM 727 N N . SER A 1 96 ? 24.422 -5.047 3.197 1 40.22 96 SER A N 1
ATOM 728 C CA . SER A 1 96 ? 24.047 -6.188 4.031 1 40.22 96 SER A CA 1
ATOM 729 C C . SER A 1 96 ? 23.828 -7.441 3.193 1 40.22 96 SER A C 1
ATOM 731 O O . SER A 1 96 ? 23.391 -7.363 2.045 1 40.22 96 SER A O 1
ATOM 733 N N . PRO A 1 97 ? 24.625 -8.617 3.412 1 38.78 97 PRO A N 1
ATOM 734 C CA . PRO A 1 97 ? 24.406 -9.898 2.738 1 38.78 97 PRO A CA 1
ATOM 735 C C . PRO A 1 97 ? 22.969 -10.094 2.268 1 38.78 97 PRO A C 1
ATOM 737 O O . PRO A 1 97 ? 22.062 -10.273 3.088 1 38.78 97 PRO A O 1
ATOM 740 N N . ARG A 1 98 ? 22.484 -9.094 1.469 1 46.41 98 ARG A N 1
ATOM 741 C CA . ARG A 1 98 ? 21.125 -9.328 0.968 1 46.41 98 ARG A CA 1
ATOM 742 C C . ARG A 1 98 ? 20.953 -10.781 0.541 1 46.41 98 ARG A C 1
ATOM 744 O O . ARG A 1 98 ? 21.844 -11.367 -0.08 1 46.41 98 ARG A O 1
ATOM 751 N N . GLY A 1 99 ? 20.375 -11.547 1.306 1 55.88 99 GLY A N 1
ATOM 752 C CA . GLY A 1 99 ? 20.094 -12.93 0.965 1 55.88 99 GLY A CA 1
ATOM 753 C C . GLY A 1 99 ? 19.859 -13.148 -0.518 1 55.88 99 GLY A C 1
ATOM 754 O O . GLY A 1 99 ? 19.875 -12.195 -1.299 1 55.88 99 GLY A O 1
ATOM 755 N N . LYS A 1 100 ? 20.125 -14.289 -0.962 1 65.56 100 LYS A N 1
ATOM 756 C CA . LYS A 1 100 ? 19.859 -14.719 -2.334 1 65.56 100 LYS A CA 1
ATOM 757 C C . LYS A 1 100 ? 18.594 -14.07 -2.883 1 65.56 100 LYS A C 1
ATOM 759 O O . LYS A 1 100 ? 17.578 -14 -2.193 1 65.56 100 LYS A O 1
ATOM 764 N N . PRO A 1 101 ? 18.812 -13.352 -3.979 1 79.69 101 PRO A N 1
ATOM 765 C CA . PRO A 1 101 ? 17.625 -12.727 -4.574 1 79.69 101 PRO A CA 1
ATOM 766 C C . PRO A 1 101 ? 16.469 -13.711 -4.75 1 79.69 101 PRO A C 1
ATOM 768 O O . PRO A 1 101 ? 16.688 -14.875 -5.09 1 79.69 101 PRO A O 1
ATOM 771 N N . ILE A 1 102 ? 15.352 -13.258 -4.402 1 89.38 102 ILE A N 1
ATOM 772 C CA . ILE A 1 102 ? 14.141 -14.055 -4.562 1 89.38 102 ILE A CA 1
ATOM 773 C C . ILE A 1 102 ? 13.805 -14.188 -6.047 1 89.38 102 ILE A C 1
ATOM 775 O O . ILE A 1 102 ? 13.773 -13.195 -6.773 1 89.38 102 ILE A O 1
ATOM 779 N N . LYS A 1 103 ? 13.734 -15.375 -6.5 1 95.25 103 LYS A N 1
ATOM 780 C CA . LYS A 1 103 ? 13.242 -15.641 -7.852 1 95.25 103 LYS A CA 1
ATOM 781 C C . LYS A 1 103 ? 11.734 -15.836 -7.867 1 95.25 103 LYS A C 1
ATOM 783 O O . LYS A 1 103 ? 11.195 -16.625 -7.086 1 95.25 103 LYS A O 1
ATOM 788 N N . LEU A 1 104 ? 11.094 -15.125 -8.766 1 98.12 104 LEU A N 1
ATOM 789 C CA . LEU A 1 104 ? 9.648 -15.211 -8.867 1 98.12 104 LEU A CA 1
ATOM 790 C C . LEU A 1 104 ? 9.234 -16.031 -10.086 1 98.12 104 LEU A C 1
ATOM 792 O O . LEU A 1 104 ? 9.844 -15.93 -11.148 1 98.12 104 LEU A O 1
ATOM 796 N N . GLN A 1 105 ? 8.219 -16.812 -9.836 1 98.31 105 GLN A N 1
ATOM 797 C CA . GLN A 1 105 ? 7.602 -17.516 -10.953 1 98.31 105 GLN A CA 1
ATOM 798 C C . GLN A 1 105 ? 6.594 -16.625 -11.672 1 98.31 105 GLN A C 1
ATOM 800 O O . GLN A 1 105 ? 6.543 -16.594 -12.906 1 98.31 105 GLN A O 1
ATOM 805 N N . ALA A 1 106 ? 5.762 -15.969 -10.992 1 98.44 106 ALA A N 1
ATOM 806 C CA . ALA A 1 106 ? 4.703 -15.133 -11.555 1 98.44 106 ALA A CA 1
ATOM 807 C C . ALA A 1 106 ? 4.094 -14.227 -10.492 1 98.44 106 ALA A C 1
ATOM 809 O O . ALA A 1 106 ? 4.348 -14.391 -9.305 1 98.44 106 ALA A O 1
ATOM 810 N N . ILE A 1 107 ? 3.338 -13.258 -10.977 1 98.62 107 ILE A N 1
ATOM 811 C CA . ILE A 1 107 ? 2.559 -12.359 -10.133 1 98.62 107 ILE A CA 1
ATOM 812 C C . ILE A 1 107 ? 1.068 -12.602 -10.359 1 98.62 107 ILE A C 1
ATOM 814 O O . ILE A 1 107 ? 0.626 -12.766 -11.5 1 98.62 107 ILE A O 1
ATOM 818 N N . ILE A 1 108 ? 0.287 -12.688 -9.266 1 98.5 108 ILE A N 1
ATOM 819 C CA . ILE A 1 108 ? -1.17 -12.688 -9.344 1 98.5 108 ILE A CA 1
ATOM 820 C C . ILE A 1 108 ? -1.716 -11.352 -8.852 1 98.5 108 ILE A C 1
ATOM 822 O O . ILE A 1 108 ? -1.368 -10.898 -7.758 1 98.5 108 ILE A O 1
ATOM 826 N N . VAL A 1 109 ? -2.539 -10.727 -9.672 1 98.31 109 VAL A N 1
ATOM 827 C CA . VAL A 1 109 ? -3.059 -9.414 -9.312 1 98.31 109 VAL A CA 1
ATOM 828 C C . VAL A 1 109 ? -4.578 -9.398 -9.438 1 98.31 109 VAL A C 1
ATOM 830 O O . VAL A 1 109 ? -5.125 -9.82 -10.469 1 98.31 109 VAL A O 1
ATOM 833 N N . ALA A 1 110 ? -5.277 -9.016 -8.359 1 97.94 110 ALA A N 1
ATOM 834 C CA . ALA A 1 110 ? -6.707 -8.734 -8.445 1 97.94 110 ALA A CA 1
ATOM 835 C C . ALA A 1 110 ? -6.957 -7.383 -9.109 1 97.94 110 ALA A C 1
ATOM 837 O O . ALA A 1 110 ? -6.617 -6.336 -8.562 1 97.94 110 ALA A O 1
ATOM 838 N N . MET A 1 111 ? -7.695 -7.371 -10.203 1 96.62 111 MET A N 1
ATOM 839 C CA . MET A 1 111 ? -7.824 -6.176 -11.031 1 96.62 111 MET A CA 1
ATOM 840 C C . MET A 1 111 ? -9.055 -5.371 -10.641 1 96.62 111 MET A C 1
ATOM 842 O O . MET A 1 111 ? -9.211 -4.223 -11.055 1 96.62 111 MET A O 1
ATOM 846 N N . ASP A 1 112 ? -9.914 -5.926 -9.969 1 96.19 112 ASP A N 1
ATOM 847 C CA . ASP A 1 112 ? -11.117 -5.211 -9.555 1 96.19 112 ASP A CA 1
ATOM 848 C C . ASP A 1 112 ? -10.969 -4.645 -8.148 1 96.19 112 ASP A C 1
ATOM 850 O O . ASP A 1 112 ? -11.906 -4.691 -7.352 1 96.19 112 ASP A O 1
ATOM 854 N N . VAL A 1 113 ? -9.805 -4.152 -7.809 1 93.88 113 VAL A N 1
ATOM 855 C CA . VAL A 1 113 ? -9.516 -3.553 -6.512 1 93.88 113 VAL A CA 1
ATOM 856 C C . VAL A 1 113 ? -9.719 -2.041 -6.578 1 93.88 113 VAL A C 1
ATOM 858 O O . VAL A 1 113 ? -9.727 -1.459 -7.668 1 93.88 113 VAL A O 1
ATOM 861 N N . GLN A 1 114 ? -9.992 -1.438 -5.426 1 92 114 GLN A N 1
ATOM 862 C CA . GLN A 1 114 ? -10.055 0.009 -5.258 1 92 114 GLN A CA 1
ATOM 863 C C . GLN A 1 114 ? -9.172 0.466 -4.098 1 92 114 GLN A C 1
ATOM 865 O O . GLN A 1 114 ? -9.203 -0.128 -3.016 1 92 114 GLN A O 1
ATOM 870 N N . PRO A 1 115 ? -8.227 1.532 -4.391 1 94.81 115 PRO A N 1
ATOM 871 C CA . PRO A 1 115 ? -8 2.307 -5.609 1 94.81 115 PRO A CA 1
ATOM 872 C C . PRO A 1 115 ? -7.152 1.558 -6.637 1 94.81 115 PRO A C 1
ATOM 874 O O . PRO A 1 115 ? -6.168 0.908 -6.27 1 94.81 115 PRO A O 1
ATOM 877 N N . LYS A 1 116 ? -7.496 1.713 -7.938 1 94.44 116 LYS A N 1
ATOM 878 C CA . LYS A 1 116 ? -6.836 0.981 -9.016 1 94.44 116 LYS A CA 1
ATOM 879 C C . LYS A 1 116 ? -5.414 1.49 -9.234 1 94.44 116 LYS A C 1
ATOM 881 O O . LYS A 1 116 ? -4.543 0.741 -9.68 1 94.44 116 LYS A O 1
ATOM 886 N N . ILE A 1 117 ? -5.25 2.734 -8.977 1 95.31 117 ILE A N 1
ATOM 887 C CA . ILE A 1 117 ? -3.965 3.371 -9.242 1 95.31 117 ILE A CA 1
ATOM 888 C C . ILE A 1 117 ? -2.861 2.662 -8.461 1 95.31 117 ILE A C 1
ATOM 890 O O . ILE A 1 117 ? -1.698 2.672 -8.867 1 95.31 117 ILE A O 1
ATOM 894 N N . LEU A 1 118 ? -3.172 1.985 -7.344 1 95.75 118 LEU A N 1
ATOM 895 C CA . LEU A 1 118 ? -2.195 1.331 -6.48 1 95.75 118 LEU A CA 1
ATOM 896 C C . LEU A 1 118 ? -1.597 0.108 -7.168 1 95.75 118 LEU A C 1
ATOM 898 O O . LEU A 1 118 ? -0.547 -0.389 -6.75 1 95.75 118 LEU A O 1
ATOM 902 N N . VAL A 1 119 ? -2.195 -0.419 -8.211 1 96.25 119 VAL A N 1
ATOM 903 C CA . VAL A 1 119 ? -1.685 -1.619 -8.867 1 96.25 119 VAL A CA 1
ATOM 904 C C . VAL A 1 119 ? -1.407 -1.328 -10.336 1 96.25 119 VAL A C 1
ATOM 906 O O . VAL A 1 119 ? -1.032 -2.227 -11.094 1 96.25 119 VAL A O 1
ATOM 909 N N . SER A 1 120 ? -1.612 -0.123 -10.75 1 95.88 120 SE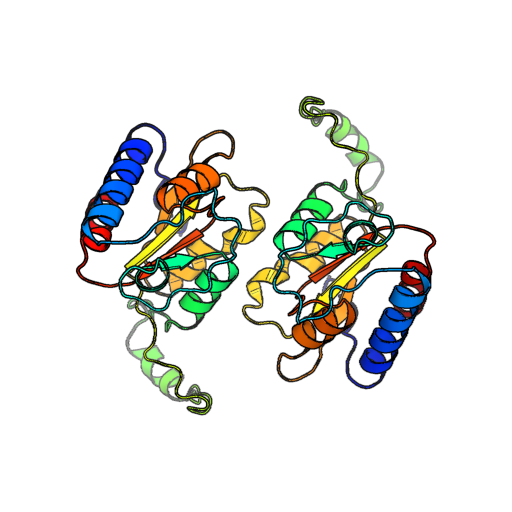R A N 1
ATOM 910 C CA . SER A 1 120 ? -1.543 0.235 -12.164 1 95.88 120 SER A CA 1
ATOM 911 C C . SER A 1 120 ? -0.137 0.032 -12.719 1 95.88 120 SER A C 1
ATOM 913 O O . SER A 1 120 ? 0.037 -0.192 -13.914 1 95.88 120 SER A O 1
ATOM 915 N N . HIS A 1 121 ? 0.79 0.05 -11.898 1 96.44 121 HIS A N 1
ATOM 916 C CA . HIS A 1 121 ? 2.174 -0.041 -12.352 1 96.44 121 HIS A CA 1
ATOM 917 C C . HIS A 1 121 ? 2.625 -1.493 -12.461 1 96.44 121 HIS A C 1
ATOM 919 O O . HIS A 1 121 ? 3.668 -1.782 -13.047 1 96.44 121 HIS A O 1
ATOM 925 N N . ILE A 1 122 ? 1.956 -2.4 -11.938 1 97.75 122 ILE A N 1
ATOM 926 C CA . ILE A 1 122 ? 2.432 -3.764 -11.719 1 97.75 122 ILE A CA 1
ATOM 927 C C . ILE A 1 122 ? 2.67 -4.445 -13.07 1 97.75 122 ILE A C 1
ATOM 929 O O . ILE A 1 122 ? 3.68 -5.125 -13.258 1 97.75 122 ILE A O 1
ATOM 933 N N . GLY A 1 123 ? 1.77 -4.305 -13.984 1 97.31 123 GLY A N 1
ATOM 934 C CA . GLY A 1 123 ? 1.921 -4.926 -15.297 1 97.31 123 GLY A CA 1
ATOM 935 C C . GLY A 1 123 ? 3.199 -4.523 -16 1 97.31 123 GLY A C 1
ATOM 936 O O . GLY A 1 123 ? 3.943 -5.375 -16.484 1 97.31 123 GLY A O 1
ATOM 937 N N . GLU A 1 124 ? 3.383 -3.199 -16.047 1 97.06 124 GLU A N 1
ATOM 938 C CA . GLU A 1 124 ? 4.582 -2.688 -16.703 1 97.06 124 GLU A CA 1
ATOM 939 C C . GLU A 1 124 ? 5.848 -3.17 -15.992 1 97.06 124 GLU A C 1
ATOM 941 O O . GLU A 1 124 ? 6.828 -3.535 -16.641 1 97.06 124 GLU A O 1
ATOM 946 N N . LEU A 1 125 ? 5.816 -3.195 -14.766 1 96.88 125 LEU A N 1
ATOM 947 C CA . LEU A 1 125 ? 6.969 -3.652 -13.992 1 96.88 125 LEU A CA 1
ATOM 948 C C . LEU A 1 125 ? 7.25 -5.129 -14.25 1 96.88 125 LEU A C 1
ATOM 950 O O . LEU A 1 125 ? 8.406 -5.52 -14.43 1 96.88 125 LEU A O 1
ATOM 954 N N . CYS A 1 126 ? 6.262 -5.906 -14.266 1 97.69 126 CYS A N 1
ATOM 955 C CA . CYS A 1 126 ? 6.414 -7.316 -14.617 1 97.69 126 CYS A CA 1
ATOM 956 C C . CYS A 1 126 ? 7.051 -7.473 -15.992 1 97.69 126 CYS A C 1
ATOM 958 O O . CYS A 1 126 ? 8.016 -8.227 -16.141 1 97.69 126 CYS A O 1
ATOM 960 N N . MET A 1 127 ? 6.523 -6.781 -16.922 1 96.94 127 MET A N 1
ATOM 961 C CA . MET A 1 127 ? 7 -6.879 -18.297 1 96.94 127 MET A CA 1
ATOM 962 C C . MET A 1 127 ? 8.477 -6.52 -18.391 1 96.94 127 MET A C 1
ATOM 964 O O . MET A 1 127 ? 9.258 -7.223 -19.031 1 96.94 127 MET A O 1
ATOM 968 N N . SER A 1 128 ? 8.805 -5.477 -17.703 1 96.31 128 SER A N 1
ATOM 969 C CA . SER A 1 128 ? 10.18 -5 -17.781 1 96.31 128 SER A CA 1
ATOM 970 C C . SER A 1 128 ? 11.141 -5.984 -17.109 1 96.31 128 SER A C 1
ATOM 972 O O . SER A 1 128 ? 12.344 -5.934 -17.344 1 96.31 128 SER A O 1
ATOM 974 N N . ARG A 1 129 ? 10.648 -6.902 -16.297 1 96.5 129 ARG A N 1
ATOM 975 C CA . ARG A 1 129 ? 11.5 -7.836 -15.578 1 96.5 129 ARG A CA 1
ATOM 976 C C . ARG A 1 129 ? 11.344 -9.258 -16.109 1 96.5 129 ARG A C 1
ATOM 978 O O . ARG A 1 129 ? 12.031 -10.172 -15.672 1 96.5 129 ARG A O 1
ATOM 985 N N . GLY A 1 130 ? 10.438 -9.383 -17 1 96 130 GLY A N 1
ATOM 986 C CA . GLY A 1 130 ? 10.211 -10.695 -17.594 1 96 130 GLY A CA 1
ATOM 987 C C . GLY A 1 130 ? 9.453 -11.641 -16.672 1 96 130 GLY A C 1
ATOM 988 O O . GLY A 1 130 ? 9.703 -12.844 -16.672 1 96 130 GLY A O 1
ATOM 989 N N . ILE A 1 131 ?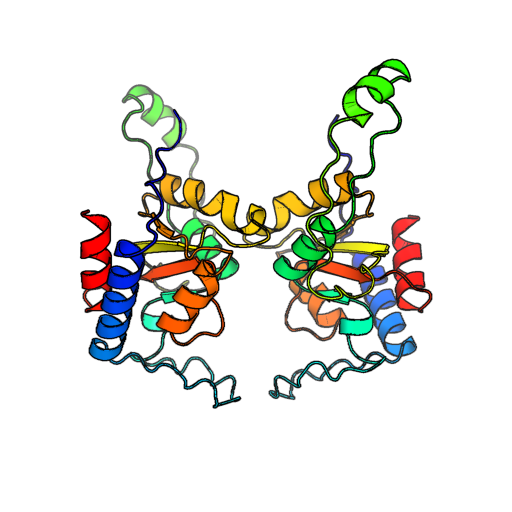 8.594 -11.141 -15.852 1 97.69 131 ILE A N 1
ATOM 990 C CA . ILE A 1 131 ? 7.82 -11.961 -14.922 1 97.69 131 ILE A CA 1
ATOM 991 C C . ILE A 1 131 ? 6.375 -12.062 -15.406 1 97.69 131 ILE A C 1
ATOM 993 O O . ILE A 1 131 ? 5.699 -11.047 -15.594 1 97.69 131 ILE A O 1
ATOM 997 N N . PRO A 1 132 ? 5.871 -13.289 -15.633 1 97.31 132 PRO A N 1
ATOM 998 C CA . PRO A 1 132 ? 4.469 -13.445 -16.031 1 97.31 132 PRO A CA 1
ATOM 999 C C . PRO A 1 132 ? 3.498 -12.906 -14.977 1 97.31 132 PRO A C 1
ATOM 1001 O O . PRO A 1 132 ? 3.77 -12.984 -13.781 1 97.31 132 PRO A O 1
ATOM 1004 N N . MET A 1 133 ? 2.436 -12.398 -15.484 1 97.5 133 MET A N 1
ATOM 1005 C CA . MET A 1 133 ? 1.398 -11.867 -14.602 1 97.5 133 MET A CA 1
ATOM 1006 C C . MET A 1 133 ? 0.05 -12.516 -14.898 1 97.5 133 MET A C 1
ATOM 1008 O O . MET A 1 133 ? -0.337 -12.648 -16.062 1 97.5 133 MET A O 1
ATOM 1012 N N . VAL A 1 134 ? -0.594 -12.945 -13.875 1 97.75 134 VAL A N 1
ATOM 1013 C CA . VAL A 1 134 ? -1.961 -13.453 -13.953 1 97.75 134 VAL A CA 1
ATOM 1014 C C . VAL A 1 134 ? -2.922 -12.438 -13.344 1 97.75 134 VAL A C 1
ATOM 1016 O O . VAL A 1 134 ? -2.885 -12.188 -12.133 1 97.75 134 VAL A O 1
ATOM 1019 N N . SER A 1 135 ? -3.729 -11.867 -14.18 1 97.62 135 SER A N 1
ATOM 1020 C CA . SER A 1 135 ? -4.727 -10.93 -13.688 1 97.62 135 SER A CA 1
ATOM 1021 C C . SER A 1 135 ? -6.055 -11.625 -13.414 1 97.62 135 SER A C 1
ATOM 1023 O O . SER A 1 135 ? -6.508 -12.445 -14.219 1 97.62 135 SER A O 1
ATOM 1025 N N . ILE A 1 136 ? -6.68 -11.281 -12.289 1 98 136 ILE A N 1
ATOM 1026 C CA . ILE A 1 136 ? -7.949 -11.906 -11.953 1 98 136 ILE A CA 1
ATOM 1027 C C . ILE A 1 136 ? -9 -10.836 -11.68 1 98 136 ILE A C 1
ATOM 1029 O O . ILE A 1 136 ? -8.672 -9.719 -11.273 1 98 136 ILE A O 1
ATOM 1033 N N . ILE A 1 137 ? -10.18 -11.188 -11.961 1 97.56 137 ILE A N 1
ATOM 1034 C CA . ILE A 1 137 ? -11.352 -10.375 -11.633 1 97.56 137 ILE A CA 1
ATOM 1035 C C . ILE A 1 137 ? -12.398 -11.234 -10.938 1 97.56 137 ILE A C 1
ATOM 1037 O O . ILE A 1 137 ? -12.867 -12.227 -11.492 1 97.56 137 ILE A O 1
ATOM 1041 N N . GLY A 1 138 ? -12.734 -10.93 -9.734 1 96.38 138 GLY A N 1
ATOM 1042 C CA . GLY A 1 138 ? -13.664 -11.719 -8.945 1 96.38 138 GLY A CA 1
ATOM 1043 C C . GLY A 1 138 ? -15.117 -11.312 -9.148 1 96.38 138 GLY A C 1
ATOM 1044 O O . GLY A 1 138 ? -16.031 -12.047 -8.773 1 96.38 138 GLY A O 1
ATOM 1045 N N . GLY A 1 139 ? -15.289 -10.211 -9.727 1 89.56 139 GLY A N 1
ATOM 1046 C CA . GLY A 1 139 ? -16.625 -9.664 -9.852 1 89.56 139 GLY A CA 1
ATOM 1047 C C . GLY A 1 139 ? -17.016 -8.766 -8.688 1 89.56 139 GLY A C 1
ATOM 1048 O O . GLY A 1 139 ? -16.953 -9.18 -7.527 1 89.56 139 GLY A O 1
ATOM 1049 N N . ASP A 1 140 ? -17.438 -7.535 -8.891 1 87.44 140 ASP A N 1
ATOM 1050 C CA . ASP A 1 140 ? -17.906 -6.547 -7.926 1 87.44 140 ASP A CA 1
ATOM 1051 C C . ASP A 1 140 ? -16.844 -6.227 -6.887 1 87.44 140 ASP A C 1
ATOM 1053 O O . ASP A 1 140 ? -17.141 -6.121 -5.695 1 87.44 140 ASP A O 1
ATOM 1057 N N . GLY A 1 141 ? -15.664 -6.332 -7.215 1 90.69 141 GLY A N 1
ATOM 1058 C CA . GLY A 1 141 ? -14.602 -5.941 -6.301 1 90.69 141 GLY A CA 1
ATOM 1059 C C . GLY A 1 141 ? -14.18 -7.062 -5.367 1 90.69 141 GLY A C 1
ATOM 1060 O O . GLY A 1 141 ? -13.539 -6.812 -4.34 1 90.69 141 GLY A O 1
ATOM 1061 N N . MET A 1 142 ? -14.492 -8.312 -5.734 1 95.31 142 MET A N 1
ATOM 1062 C CA . MET A 1 142 ? -14.289 -9.43 -4.816 1 95.31 142 MET A CA 1
ATOM 1063 C C . MET A 1 142 ? -13.008 -10.18 -5.141 1 95.31 142 MET A C 1
ATOM 1065 O O . MET A 1 142 ? -12.672 -11.164 -4.477 1 95.31 142 MET A O 1
ATOM 1069 N N . GLY A 1 143 ? -12.273 -9.75 -6.113 1 97.69 143 GLY A N 1
ATOM 1070 C CA . GLY A 1 143 ? -11.07 -10.453 -6.504 1 97.69 143 GLY A CA 1
ATOM 1071 C C . GLY A 1 143 ? -10.055 -10.578 -5.379 1 97.69 143 GLY A C 1
ATOM 1072 O O . GLY A 1 143 ? -9.508 -11.656 -5.148 1 97.69 143 GLY A O 1
ATOM 1073 N N . SER A 1 144 ? -9.789 -9.484 -4.664 1 97.56 144 SER A N 1
ATOM 1074 C CA . SER A 1 144 ? -8.805 -9.5 -3.594 1 97.56 144 SER A CA 1
ATOM 1075 C C . SER A 1 144 ? -9.273 -10.352 -2.418 1 97.56 144 SER A C 1
ATOM 1077 O O . SER A 1 144 ? -8.461 -11.031 -1.78 1 97.56 144 SER A O 1
ATOM 1079 N N . LEU A 1 145 ? -10.578 -10.297 -2.1 1 97.12 145 LEU A N 1
ATOM 1080 C CA . LEU A 1 145 ? -11.148 -11.117 -1.034 1 97.12 145 LEU A CA 1
ATOM 1081 C C . LEU A 1 145 ? -11 -12.602 -1.352 1 97.12 145 LEU A C 1
ATOM 1083 O O . LEU A 1 145 ? -10.547 -13.383 -0.506 1 97.12 145 LEU A O 1
ATOM 1087 N N . ARG A 1 146 ? -11.344 -12.992 -2.537 1 97.69 146 ARG A N 1
ATOM 1088 C CA . ARG A 1 146 ? -11.281 -14.383 -2.963 1 97.69 146 ARG A CA 1
ATOM 1089 C C . ARG A 1 146 ? -9.844 -14.883 -2.977 1 97.69 146 ARG A C 1
ATOM 1091 O O . ARG A 1 146 ? -9.562 -15.992 -2.516 1 97.69 146 ARG A O 1
ATOM 1098 N N . LEU A 1 147 ? -8.961 -14.102 -3.523 1 97.88 147 LEU A N 1
ATOM 1099 C CA . LEU A 1 147 ? -7.551 -14.461 -3.527 1 97.88 147 LEU A CA 1
ATOM 1100 C C . LEU A 1 147 ? -7.023 -14.609 -2.104 1 97.88 147 LEU A C 1
ATOM 1102 O O . LEU A 1 147 ? -6.336 -15.586 -1.791 1 97.88 147 LEU A O 1
ATOM 1106 N N . GLY A 1 148 ? -7.332 -13.594 -1.272 1 97.38 148 GLY A N 1
ATOM 1107 C CA . GLY A 1 148 ? -6.93 -13.664 0.124 1 97.38 148 GLY A CA 1
ATOM 1108 C C . GLY A 1 148 ? -7.422 -14.914 0.828 1 97.38 148 GLY A C 1
ATOM 1109 O O . GLY A 1 148 ? -6.641 -15.625 1.46 1 97.38 148 GLY A O 1
ATOM 1110 N N . LYS A 1 149 ? -8.656 -15.227 0.724 1 96.06 149 LYS A N 1
ATOM 1111 C CA . LYS A 1 149 ? -9.242 -16.406 1.352 1 96.06 149 LYS A CA 1
ATOM 1112 C C . LYS A 1 149 ? -8.516 -17.672 0.922 1 96.06 149 LYS A C 1
ATOM 1114 O O . LYS A 1 149 ? -8.281 -18.562 1.738 1 96.06 149 LYS A O 1
ATOM 1119 N N . THR A 1 150 ? -8.211 -17.734 -0.301 1 96.88 150 THR A N 1
ATOM 1120 C CA . THR A 1 150 ? -7.488 -18.875 -0.826 1 96.88 150 THR A CA 1
ATOM 1121 C C . THR A 1 150 ? -6.16 -19.078 -0.094 1 96.88 150 THR A C 1
ATOM 1123 O O . THR A 1 150 ? -5.719 -20.203 0.119 1 96.88 150 THR A O 1
ATOM 1126 N N . LEU A 1 151 ? -5.57 -18.016 0.327 1 96.19 151 LEU A N 1
ATOM 1127 C CA . LEU A 1 151 ? -4.254 -18.047 0.952 1 96.19 151 LEU A CA 1
ATOM 1128 C C . LEU A 1 151 ? -4.371 -18.016 2.471 1 96.19 151 LEU A C 1
ATOM 1130 O O . LEU A 1 151 ? -3.359 -17.953 3.176 1 96.19 151 LEU A O 1
ATOM 1134 N N . GLY A 1 152 ? -5.594 -17.938 2.908 1 94.19 152 GLY A N 1
ATOM 1135 C CA . GLY A 1 152 ? -5.797 -17.844 4.348 1 94.19 152 GLY A CA 1
ATOM 1136 C C . GLY A 1 152 ? -5.586 -16.453 4.895 1 94.19 152 GLY A C 1
ATOM 1137 O O . GLY A 1 152 ? -5.195 -16.281 6.055 1 94.19 152 GLY A O 1
ATOM 1138 N N . LEU A 1 153 ? -5.73 -15.5 4.102 1 93.44 153 LEU A N 1
ATOM 1139 C CA . LEU A 1 153 ? -5.605 -14.094 4.465 1 93.44 153 LEU A CA 1
ATOM 1140 C C . LEU A 1 153 ? -6.965 -13.406 4.422 1 93.44 153 LEU A C 1
ATOM 1142 O O . LEU A 1 153 ? -7.918 -13.938 3.855 1 93.44 153 LEU A O 1
ATOM 1146 N N . ARG A 1 154 ? -6.988 -12.242 5.125 1 92.81 154 ARG A N 1
ATOM 1147 C CA . ARG A 1 154 ? -8.219 -11.469 5.066 1 92.81 154 ARG A CA 1
ATOM 1148 C C . ARG A 1 154 ? -8.484 -10.969 3.648 1 92.81 154 ARG A C 1
ATOM 1150 O O . ARG A 1 154 ? -9.609 -11.062 3.15 1 92.81 154 ARG A O 1
ATOM 1157 N N . THR A 1 155 ? -7.547 -10.398 2.961 1 95.06 155 THR A N 1
ATOM 1158 C CA . THR A 1 155 ? -7.562 -9.969 1.567 1 95.06 155 THR A CA 1
ATOM 1159 C C . THR A 1 155 ? -6.156 -9.992 0.979 1 95.06 155 THR A C 1
ATOM 1161 O O . THR A 1 155 ? -5.168 -10.023 1.717 1 95.06 155 THR A O 1
ATOM 1164 N N . ALA A 1 156 ? -6.105 -10.07 -0.293 1 96.62 156 ALA A N 1
ATOM 1165 C CA . ALA A 1 156 ? -4.84 -9.984 -1.02 1 96.62 156 ALA A CA 1
ATOM 1166 C C . ALA A 1 156 ? -5.035 -9.328 -2.385 1 96.62 156 ALA A C 1
ATOM 1168 O O . ALA A 1 156 ? -5.688 -9.898 -3.264 1 96.62 156 ALA A O 1
ATOM 1169 N N . THR A 1 157 ? -4.438 -8.188 -2.59 1 97 157 THR A N 1
ATOM 1170 C CA . THR A 1 157 ? -4.547 -7.461 -3.85 1 97 157 THR A CA 1
ATOM 1171 C C . THR A 1 157 ? -3.562 -8.008 -4.879 1 97 157 THR A C 1
ATOM 1173 O O . THR A 1 157 ? -3.898 -8.141 -6.059 1 97 157 THR A O 1
ATOM 1176 N N . VAL A 1 158 ? -2.377 -8.266 -4.438 1 98.19 158 VAL A N 1
ATOM 1177 C CA . VAL A 1 158 ? -1.324 -8.781 -5.309 1 98.19 158 VAL A CA 1
ATOM 1178 C C . VAL A 1 158 ? -0.463 -9.781 -4.547 1 98.19 158 VAL A C 1
ATOM 1180 O O . VAL A 1 158 ? -0.19 -9.594 -3.357 1 98.19 158 VAL A O 1
ATOM 1183 N N . ILE A 1 159 ? -0.04 -10.836 -5.223 1 98.44 159 ILE A N 1
ATOM 1184 C CA . ILE A 1 159 ? 0.847 -11.844 -4.648 1 98.44 159 ILE A CA 1
ATOM 1185 C C . ILE A 1 159 ? 1.92 -12.227 -5.668 1 98.44 159 ILE A C 1
ATOM 1187 O O . ILE A 1 159 ? 1.636 -12.352 -6.859 1 98.44 159 ILE A O 1
ATOM 1191 N N . GLY A 1 160 ? 3.105 -12.305 -5.215 1 98.56 160 GLY A N 1
ATOM 1192 C CA . GLY A 1 160 ? 4.176 -12.93 -5.973 1 98.56 160 GLY A CA 1
ATOM 1193 C C . GLY A 1 160 ? 4.406 -14.383 -5.598 1 98.56 160 GLY A C 1
ATOM 1194 O O . GLY A 1 160 ? 4.531 -14.711 -4.418 1 98.56 160 GLY A O 1
ATOM 1195 N N . VAL A 1 161 ? 4.426 -15.219 -6.547 1 98.62 161 VAL A N 1
ATOM 1196 C CA . VAL A 1 161 ? 4.727 -16.625 -6.312 1 98.62 161 VAL A CA 1
ATOM 1197 C C . VAL A 1 161 ? 6.211 -16.891 -6.551 1 98.62 161 VAL A C 1
ATOM 1199 O O . VAL A 1 161 ? 6.719 -16.656 -7.648 1 98.62 161 VAL A O 1
ATOM 1202 N N . LYS A 1 162 ? 6.805 -17.344 -5.504 1 97.69 162 LYS A N 1
ATOM 1203 C CA . LYS A 1 162 ? 8.234 -17.625 -5.609 1 97.69 162 LYS A CA 1
ATOM 1204 C C . LYS A 1 162 ? 8.484 -18.859 -6.48 1 97.69 162 LYS A C 1
ATOM 1206 O O . LYS A 1 162 ? 7.707 -19.812 -6.461 1 97.69 162 LYS A O 1
ATOM 1211 N N . ALA A 1 163 ? 9.609 -18.75 -7.219 1 97.56 163 ALA A N 1
ATOM 1212 C CA . ALA A 1 163 ? 9.992 -19.891 -8.055 1 97.56 163 ALA A CA 1
ATOM 1213 C C . ALA A 1 163 ? 10.32 -21.109 -7.207 1 97.56 163 ALA A C 1
ATOM 1215 O O . ALA A 1 163 ? 10.891 -21 -6.125 1 97.56 163 ALA A O 1
ATOM 1216 N N . GLY A 1 164 ? 9.922 -22.25 -7.742 1 96.44 164 GLY A N 1
ATOM 1217 C CA . GLY A 1 164 ? 10.172 -23.5 -7.027 1 96.44 164 GLY A CA 1
ATOM 1218 C C . GLY A 1 164 ? 9.594 -24.719 -7.73 1 96.44 164 GLY A C 1
ATOM 1219 O O . GLY A 1 164 ? 9.383 -24.688 -8.945 1 96.44 164 GLY A O 1
ATOM 1220 N N . SER A 1 165 ? 9.539 -25.781 -6.918 1 96.38 165 SER A N 1
ATOM 1221 C CA . SER A 1 165 ? 9.055 -27.031 -7.492 1 96.38 165 SER A CA 1
ATOM 1222 C C . SER A 1 165 ? 7.902 -27.594 -6.676 1 96.38 165 SER A C 1
ATOM 1224 O O . SER A 1 165 ? 7.613 -28.797 -6.754 1 96.38 165 SER A O 1
ATOM 1226 N N . SER A 1 166 ? 7.25 -26.797 -5.906 1 96.19 166 SER A N 1
ATOM 1227 C CA . SER A 1 166 ? 6.141 -27.25 -5.074 1 96.19 166 SER A CA 1
ATOM 1228 C C . SER A 1 166 ? 4.871 -27.438 -5.902 1 96.19 166 SER A C 1
ATOM 1230 O O . SER A 1 166 ? 4.824 -27.047 -7.07 1 96.19 166 SER A O 1
ATOM 1232 N N . PRO A 1 167 ? 3.889 -28.047 -5.273 1 97.81 167 PRO A N 1
ATOM 1233 C CA . PRO A 1 167 ? 2.592 -28.141 -5.941 1 97.81 167 PRO A CA 1
ATOM 1234 C C . PRO A 1 167 ? 2 -26.781 -6.285 1 97.81 167 PRO A C 1
ATOM 1236 O O . PRO A 1 167 ? 1.269 -26.641 -7.27 1 97.81 167 PRO A O 1
ATOM 1239 N N . ILE A 1 168 ? 2.365 -25.812 -5.582 1 98.12 168 ILE A N 1
ATOM 1240 C CA . ILE A 1 168 ? 1.906 -24.453 -5.844 1 98.12 168 ILE A CA 1
ATOM 1241 C C . ILE A 1 168 ? 2.422 -23.984 -7.203 1 98.12 168 ILE A C 1
ATOM 1243 O O . ILE A 1 168 ? 1.665 -23.438 -8 1 98.12 168 ILE A O 1
ATOM 1247 N N . ASN A 1 169 ? 3.666 -24.25 -7.457 1 98 169 ASN A N 1
ATOM 1248 C CA . ASN A 1 169 ? 4.281 -23.859 -8.719 1 98 169 ASN A CA 1
ATOM 1249 C C . ASN A 1 169 ? 3.65 -24.609 -9.898 1 98 169 ASN A C 1
ATOM 1251 O O . ASN A 1 169 ? 3.459 -24.031 -10.969 1 98 169 ASN A O 1
ATOM 1255 N N . ALA A 1 170 ? 3.361 -25.828 -9.633 1 97.94 170 ALA A N 1
ATOM 1256 C CA . ALA A 1 170 ? 2.709 -26.625 -10.672 1 97.94 170 ALA A CA 1
ATOM 1257 C C . ALA A 1 170 ? 1.321 -26.078 -10.992 1 97.94 170 ALA A C 1
ATOM 1259 O O . ALA A 1 170 ? 0.931 -26 -12.156 1 97.94 170 ALA A O 1
ATOM 1260 N N . ALA A 1 171 ? 0.584 -25.703 -9.953 1 97.5 171 ALA A N 1
ATOM 1261 C CA . ALA A 1 171 ? -0.744 -25.125 -10.141 1 97.5 171 ALA A CA 1
ATOM 1262 C C . ALA A 1 171 ? -0.666 -23.828 -10.938 1 97.5 171 ALA A C 1
ATOM 1264 O O . ALA A 1 171 ? -1.493 -23.578 -11.82 1 97.5 171 ALA A O 1
ATOM 1265 N N . LEU A 1 172 ? 0.254 -23.016 -10.664 1 97.62 172 LEU A N 1
ATOM 1266 C CA . LEU A 1 172 ? 0.438 -21.75 -11.367 1 97.62 172 LEU A CA 1
ATOM 1267 C C . LEU A 1 172 ? 0.841 -22 -12.82 1 97.62 172 LEU A C 1
ATOM 1269 O O . LEU A 1 172 ? 0.369 -21.297 -13.719 1 97.62 172 LEU A O 1
ATOM 1273 N N . GLN A 1 173 ? 1.713 -22.938 -13.039 1 96.81 173 GLN A N 1
ATOM 1274 C CA . GLN A 1 173 ? 2.164 -23.266 -14.391 1 96.81 173 GLN A CA 1
ATOM 1275 C C . GLN A 1 173 ? 0.989 -23.656 -15.281 1 96.81 173 GLN A C 1
ATOM 1277 O O . GLN A 1 173 ? 0.959 -23.312 -16.469 1 96.81 173 GLN A O 1
ATOM 1282 N N . ALA A 1 174 ? 0.055 -24.297 -14.695 1 95.5 174 ALA A N 1
ATOM 1283 C CA . ALA A 1 174 ? -1.105 -24.766 -15.445 1 95.5 174 ALA A CA 1
ATOM 1284 C C . ALA A 1 174 ? -1.932 -23.578 -15.969 1 95.5 174 ALA A C 1
ATOM 1286 O O . ALA A 1 174 ? -2.514 -23.656 -17.047 1 95.5 174 ALA A O 1
ATOM 1287 N N . ILE A 1 175 ? -1.986 -22.531 -15.266 1 93.56 175 ILE A N 1
ATOM 1288 C CA . ILE A 1 175 ? -2.785 -21.375 -15.664 1 93.56 175 ILE A CA 1
ATOM 1289 C C . ILE A 1 175 ? -1.982 -20.5 -16.625 1 93.56 175 ILE A C 1
ATOM 1291 O O . ILE A 1 175 ? -2.549 -19.875 -17.531 1 93.56 175 ILE A O 1
ATOM 1295 N N . LEU A 1 176 ? -0.718 -20.484 -16.469 1 93.56 176 LEU A N 1
ATOM 1296 C CA . LEU A 1 176 ? 0.145 -19.672 -17.328 1 93.56 176 LEU A CA 1
ATOM 1297 C C . LEU A 1 176 ? 0.215 -20.25 -18.734 1 93.56 176 LEU A C 1
ATOM 1299 O O . LEU A 1 176 ? 0.46 -19.516 -19.703 1 93.56 176 LEU A O 1
ATOM 1303 N N . LYS A 1 177 ? 0.024 -21.516 -18.953 1 87.56 177 LYS A N 1
ATOM 1304 C CA . LYS A 1 177 ? 0.104 -22.172 -20.25 1 87.56 177 LYS A CA 1
ATOM 1305 C C . LYS A 1 177 ? -1.225 -22.094 -20.984 1 87.56 177 LYS A C 1
ATOM 1307 O O . LYS A 1 177 ? -1.288 -22.375 -22.188 1 87.56 177 LYS A O 1
ATOM 1312 N N . LYS A 1 178 ? -2.238 -21.609 -20.344 1 74.19 178 LYS A N 1
ATOM 1313 C CA . LYS A 1 178 ? -3.539 -21.516 -21 1 74.19 178 LYS A CA 1
ATOM 1314 C C . LYS A 1 178 ? -3.688 -20.172 -21.719 1 74.19 178 LYS A C 1
ATOM 1316 O O . LYS A 1 178 ? -3.248 -19.141 -21.219 1 74.19 178 LYS A O 1
ATOM 1321 N N . MET B 1 1 ? 3.4 23.109 -17.422 1 25.08 1 MET B N 1
ATOM 1322 C CA . MET B 1 1 ? 3.229 23.625 -16.078 1 25.08 1 MET B CA 1
ATOM 1323 C C . MET B 1 1 ? 3.764 22.656 -15.039 1 25.08 1 MET B C 1
ATOM 1325 O O . MET B 1 1 ? 3.336 21.5 -14.984 1 25.08 1 MET B O 1
ATOM 1329 N N . GLU B 1 2 ? 4.969 22.516 -14.672 1 34.22 2 GLU B N 1
ATOM 1330 C CA . GLU B 1 2 ? 5.727 21.719 -13.711 1 34.22 2 GLU B CA 1
ATOM 1331 C C . GLU B 1 2 ? 5.023 21.656 -12.359 1 34.22 2 GLU B C 1
ATOM 1333 O O . GLU B 1 2 ? 4.695 22.703 -11.781 1 34.22 2 GLU B O 1
ATOM 1338 N N . SER B 1 3 ? 3.967 20.938 -12.078 1 41.09 3 SER B N 1
ATOM 1339 C CA . SER B 1 3 ? 3.174 20.859 -10.859 1 41.09 3 SER B CA 1
ATOM 1340 C C . SER B 1 3 ? 4.016 21.203 -9.625 1 41.09 3 SER B C 1
ATOM 1342 O O . SER B 1 3 ? 5.059 20.578 -9.398 1 41.09 3 SER B O 1
ATOM 1344 N N . GLU B 1 4 ? 4.16 22.438 -9.305 1 45.84 4 GLU B N 1
ATOM 1345 C CA . GLU B 1 4 ? 5.016 23.078 -8.305 1 45.84 4 GLU B CA 1
ATOM 1346 C C . GLU B 1 4 ? 4.906 22.375 -6.953 1 45.84 4 GLU B C 1
ATOM 1348 O O . GLU B 1 4 ? 3.953 22.594 -6.207 1 45.84 4 GLU B O 1
ATOM 1353 N N . PHE B 1 5 ? 5.164 21.062 -7.02 1 62.47 5 PHE B N 1
ATOM 1354 C CA . PHE B 1 5 ? 5.219 20.391 -5.727 1 62.47 5 PHE B CA 1
ATOM 1355 C C . PHE B 1 5 ? 6.227 21.078 -4.809 1 62.47 5 PHE B C 1
ATOM 1357 O O . PHE B 1 5 ? 7.297 21.5 -5.254 1 62.47 5 PHE B O 1
ATOM 1364 N N . GLN B 1 6 ? 5.656 21.672 -3.713 1 71.88 6 GLN B N 1
ATOM 1365 C CA . GLN B 1 6 ? 6.488 22.297 -2.689 1 71.88 6 GLN B CA 1
ATOM 1366 C C . GLN B 1 6 ? 7.719 21.438 -2.389 1 71.88 6 GLN B C 1
ATOM 1368 O O . GLN B 1 6 ? 7.664 20.219 -2.484 1 71.88 6 GLN B O 1
ATOM 1373 N N . ARG B 1 7 ? 8.859 22.109 -2.389 1 88.31 7 ARG B N 1
ATOM 1374 C CA . ARG B 1 7 ? 10.109 21.453 -2.014 1 88.31 7 ARG B CA 1
ATOM 1375 C C . ARG B 1 7 ? 9.945 20.672 -0.717 1 88.31 7 ARG B C 1
ATOM 1377 O O . ARG B 1 7 ? 9.328 21.156 0.234 1 88.31 7 ARG B O 1
ATOM 1384 N N . PRO B 1 8 ? 10.43 19.547 -0.626 1 95.38 8 PRO B N 1
ATOM 1385 C CA . PRO B 1 8 ? 10.305 18.734 0.585 1 95.38 8 PRO B CA 1
ATOM 1386 C C . PRO B 1 8 ? 11.023 19.344 1.784 1 95.38 8 PRO B C 1
ATOM 1388 O O . PRO B 1 8 ? 12.07 19.984 1.621 1 95.38 8 PRO B O 1
ATOM 1391 N N . ILE B 1 9 ? 10.445 19.203 2.875 1 96.19 9 ILE B N 1
ATOM 1392 C CA . ILE B 1 9 ? 11.047 19.625 4.133 1 96.19 9 ILE B CA 1
ATOM 1393 C C . ILE B 1 9 ? 12.102 18.625 4.57 1 96.19 9 ILE B C 1
ATOM 1395 O O . ILE B 1 9 ? 11.883 17.406 4.504 1 96.19 9 ILE B O 1
ATOM 1399 N N . SER B 1 10 ? 13.281 19.062 4.973 1 97.06 10 SER B N 1
ATOM 1400 C CA . SER B 1 10 ? 14.367 18.188 5.414 1 97.06 10 SER B CA 1
ATOM 1401 C C . SER B 1 10 ? 15.25 18.891 6.438 1 97.06 10 SER B C 1
ATOM 1403 O O . SER B 1 10 ? 15.078 20.078 6.715 1 97.06 10 SER B O 1
ATOM 1405 N N . GLY B 1 11 ? 16.062 18.094 7.055 1 96.38 11 GLY B N 1
ATOM 1406 C CA . GLY B 1 11 ? 17.016 18.672 7.992 1 96.38 11 GLY B CA 1
ATOM 1407 C C . GLY B 1 11 ? 16.359 19.281 9.219 1 96.38 11 GLY B C 1
ATOM 1408 O O . GLY B 1 11 ? 15.469 18.672 9.812 1 96.38 11 GLY B O 1
ATOM 1409 N N . LYS B 1 12 ? 16.859 20.422 9.617 1 96.81 12 LYS B N 1
ATOM 1410 C CA . LYS B 1 12 ? 16.406 21.094 10.836 1 96.81 12 LYS B CA 1
ATOM 1411 C C . LYS B 1 12 ? 14.922 21.438 10.742 1 96.81 12 LYS B C 1
ATOM 1413 O O . LYS B 1 12 ? 14.172 21.25 11.703 1 96.81 12 LYS B O 1
ATOM 1418 N N . PRO B 1 13 ? 14.5 21.938 9.586 1 96.38 13 PRO B N 1
ATOM 1419 C CA . PRO B 1 13 ? 13.07 22.234 9.484 1 96.38 13 PRO B CA 1
ATOM 1420 C C . PRO B 1 13 ? 12.188 21 9.703 1 96.38 13 PRO B C 1
ATOM 1422 O O . PRO B 1 13 ? 11.133 21.109 10.336 1 96.38 13 PRO B O 1
ATOM 1425 N N . LEU B 1 14 ? 12.586 19.906 9.227 1 97.69 14 LEU B N 1
ATOM 1426 C CA . LEU B 1 14 ? 11.836 18.672 9.453 1 97.69 14 LEU B CA 1
ATOM 1427 C C . LEU B 1 14 ? 11.852 18.297 10.93 1 97.69 14 LEU B C 1
ATOM 1429 O O . LEU B 1 14 ? 10.82 17.906 11.492 1 97.69 14 LEU B O 1
ATOM 1433 N N . ASP B 1 15 ? 13.078 18.422 11.516 1 97.88 15 ASP B N 1
ATOM 1434 C CA . ASP B 1 15 ? 13.195 18.109 12.938 1 97.88 15 ASP B CA 1
ATOM 1435 C C . ASP B 1 15 ? 12.203 18.938 13.758 1 97.88 15 ASP B C 1
ATOM 1437 O O . ASP B 1 15 ? 11.5 18.406 14.617 1 97.88 15 ASP B O 1
ATOM 1441 N N . SER B 1 16 ? 12.188 20.188 13.469 1 97.88 16 SER B N 1
ATOM 1442 C CA . SER B 1 16 ? 11.305 21.094 14.188 1 97.88 16 SER B CA 1
ATOM 1443 C C . SER B 1 16 ? 9.836 20.734 13.977 1 97.88 16 SER B C 1
ATOM 1445 O O . SER B 1 16 ? 9.047 20.75 14.922 1 97.88 16 SER B O 1
ATOM 1447 N N . PHE B 1 17 ? 9.516 20.391 12.789 1 97.75 17 PHE B N 1
ATOM 1448 C CA . PHE B 1 17 ? 8.141 20.031 12.461 1 97.75 17 PHE B CA 1
ATOM 1449 C C . PHE B 1 17 ? 7.711 18.781 13.219 1 97.75 17 PHE B C 1
ATOM 1451 O O . PHE B 1 17 ? 6.648 18.766 13.844 1 97.75 17 PHE B O 1
ATOM 1458 N N . LEU B 1 18 ? 8.492 17.766 13.133 1 98.25 18 LEU B N 1
ATOM 1459 C CA . LEU B 1 18 ? 8.141 16.484 13.766 1 98.25 18 LEU B CA 1
ATOM 1460 C C . LEU B 1 18 ? 8.055 16.641 15.281 1 98.25 18 LEU B C 1
ATOM 1462 O O . LEU B 1 18 ? 7.215 16.016 15.93 1 98.25 18 LEU B O 1
ATOM 1466 N N . GLU B 1 19 ? 8.914 17.484 15.82 1 98.38 19 GLU B N 1
ATOM 1467 C CA . GLU B 1 19 ? 8.828 17.766 17.25 1 98.38 19 GLU B CA 1
ATOM 1468 C C . GLU B 1 19 ? 7.52 18.469 17.594 1 98.38 19 GLU B C 1
ATOM 1470 O O . GLU B 1 19 ? 6.883 18.141 18.594 1 98.38 19 GLU B O 1
ATOM 1475 N N . SER B 1 20 ? 7.18 19.438 16.766 1 98.19 20 SER B N 1
ATOM 1476 C CA . SER B 1 20 ? 5.922 20.156 16.969 1 98.19 20 SER B CA 1
ATOM 1477 C C . SER B 1 20 ? 4.727 19.203 16.859 1 98.19 20 SER B C 1
ATOM 1479 O O . SER B 1 20 ? 3.785 19.297 17.656 1 98.19 20 SER B O 1
ATOM 1481 N N . LEU B 1 21 ? 4.793 18.312 15.922 1 98.12 21 LEU B N 1
ATOM 1482 C CA . LEU B 1 21 ? 3.719 17.344 15.727 1 98.12 21 LEU B CA 1
ATOM 1483 C C . LEU B 1 21 ? 3.613 16.406 16.922 1 98.12 21 LEU B C 1
ATOM 1485 O O . LEU B 1 21 ? 2.512 16.109 17.391 1 98.12 21 LEU B O 1
ATOM 1489 N N . SER B 1 22 ? 4.719 15.977 17.406 1 97.62 22 SER B N 1
ATOM 1490 C CA . SER B 1 22 ? 4.75 15.094 18.578 1 97.62 22 SER B CA 1
ATOM 1491 C C . SER B 1 22 ? 4.121 15.766 19.797 1 97.62 22 SER B C 1
ATOM 1493 O O . SER B 1 22 ? 3.33 15.141 20.5 1 97.62 22 SER B O 1
ATOM 1495 N N . ARG B 1 23 ? 4.434 16.969 20.031 1 97.69 23 ARG B N 1
ATOM 1496 C CA . ARG B 1 23 ? 3.861 17.734 21.141 1 97.69 23 ARG B CA 1
ATOM 1497 C C . ARG B 1 23 ? 2.354 17.906 20.969 1 97.69 23 ARG B C 1
ATOM 1499 O O . ARG B 1 23 ? 1.595 17.75 21.922 1 97.69 23 ARG B O 1
ATOM 1506 N N . ALA B 1 24 ? 1.938 18.141 19.688 1 98.12 24 ALA B N 1
ATOM 1507 C CA . ALA B 1 24 ? 0.521 18.328 19.391 1 98.12 24 ALA B CA 1
ATOM 1508 C C . ALA B 1 24 ? -0.264 17.047 19.641 1 98.12 24 ALA B C 1
ATOM 1510 O O . ALA B 1 24 ? -1.4 17.094 20.125 1 98.12 24 ALA B O 1
ATOM 1511 N N . LEU B 1 25 ? 0.362 15.945 19.359 1 97.31 25 LEU B N 1
ATOM 1512 C CA . LEU B 1 25 ? -0.274 14.656 19.594 1 97.31 25 LEU B CA 1
ATOM 1513 C C . LEU B 1 25 ? -0.508 14.438 21.094 1 97.31 25 LEU B C 1
ATOM 1515 O O . LEU B 1 25 ? -1.596 14.023 21.5 1 97.31 25 LEU B O 1
ATOM 1519 N N . LYS B 1 26 ? 0.449 14.734 21.906 1 95.25 26 LYS B N 1
ATOM 1520 C CA . LYS B 1 26 ? 0.327 14.617 23.359 1 95.25 26 LYS B CA 1
ATOM 1521 C C . LYS B 1 26 ? -0.75 15.547 23.906 1 95.25 26 LYS B C 1
ATOM 1523 O O . LYS B 1 26 ? -1.592 15.141 24.703 1 95.25 26 LYS B O 1
ATOM 1528 N N . ASP B 1 27 ? -0.712 16.766 23.344 1 96.44 27 ASP B N 1
ATOM 1529 C CA . ASP B 1 27 ? -1.662 17.766 23.812 1 96.44 27 ASP B CA 1
ATOM 1530 C C . ASP B 1 27 ? -3.092 17.391 23.422 1 96.44 27 ASP B C 1
ATOM 1532 O O . ASP B 1 27 ? -4.047 17.828 24.062 1 96.44 27 ASP B O 1
ATOM 1536 N N . SER B 1 28 ? -3.236 16.578 22.375 1 95.19 28 SER B N 1
ATOM 1537 C CA . SER B 1 28 ? -4.559 16.188 21.906 1 95.19 28 SER B CA 1
ATOM 1538 C C . SER B 1 28 ? -5.023 14.898 22.562 1 95.19 28 SER B C 1
ATOM 1540 O O . SER B 1 28 ? -6.121 14.414 22.281 1 95.19 28 SER B O 1
ATOM 1542 N N . GLY B 1 29 ? -4.207 14.359 23.375 1 92.5 29 GLY B N 1
ATOM 1543 C CA . GLY B 1 29 ? -4.578 13.164 24.125 1 92.5 29 GLY B CA 1
ATOM 1544 C C . GLY B 1 29 ? -4.547 11.906 23.266 1 92.5 29 GLY B C 1
ATOM 1545 O O . GLY B 1 29 ? -5.27 10.945 23.547 1 92.5 29 GLY B O 1
ATOM 1546 N N . VAL B 1 30 ? -3.789 12.055 22.234 1 90.81 30 VAL B N 1
ATOM 1547 C CA . VAL B 1 30 ? -3.672 10.859 21.406 1 90.81 30 VAL B CA 1
ATOM 1548 C C . VAL B 1 30 ? -2.865 9.797 22.141 1 90.81 30 VAL B C 1
ATOM 1550 O O . VAL B 1 30 ? -1.778 10.078 22.656 1 90.81 30 VAL B O 1
ATOM 1553 N N . ILE B 1 31 ? -3.406 8.633 22.203 1 83.44 31 ILE B N 1
ATOM 1554 C CA . ILE B 1 31 ? -2.74 7.523 22.875 1 83.44 31 ILE B CA 1
ATOM 1555 C C . ILE B 1 31 ? -1.903 6.73 21.875 1 83.44 31 ILE B C 1
ATOM 1557 O O . ILE B 1 31 ? -2.447 6.098 20.969 1 83.44 31 ILE B O 1
ATOM 1561 N N . LEU B 1 32 ? -0.59 6.961 22.031 1 83.25 32 LEU B N 1
ATOM 1562 C CA . LEU B 1 32 ? 0.329 6.234 21.156 1 83.25 32 LEU B CA 1
ATOM 1563 C C . LEU B 1 32 ? 0.724 4.898 21.781 1 83.25 32 LEU B C 1
ATOM 1565 O O . LEU B 1 32 ? 0.92 4.812 23 1 83.25 32 LEU B O 1
ATOM 1569 N N . LYS B 1 33 ? 0.253 3.809 21.188 1 63.12 33 LYS B N 1
ATOM 1570 C CA . LYS B 1 33 ? 0.524 2.49 21.75 1 63.12 33 LYS B CA 1
ATOM 1571 C C . LYS B 1 33 ? 2.025 2.223 21.828 1 63.12 33 LYS B C 1
ATOM 1573 O O . LYS B 1 33 ? 2.77 2.561 20.906 1 63.12 33 LYS B O 1
ATOM 1578 N N . SER B 1 34 ? 2.549 2.178 23.047 1 55.62 34 SER B N 1
ATOM 1579 C CA . SER B 1 34 ? 3.945 1.819 23.266 1 55.62 34 SER B CA 1
ATOM 1580 C C . SER B 1 34 ? 4.34 0.595 22.453 1 55.62 34 SER B C 1
ATOM 1582 O O . SER B 1 34 ? 3.498 -0.247 22.141 1 55.62 34 SER B O 1
ATOM 1584 N N . GLU B 1 35 ? 5.508 0.624 21.75 1 49.44 35 GLU B N 1
ATOM 1585 C CA . GLU B 1 35 ? 6.105 -0.444 20.953 1 49.44 35 GLU B CA 1
ATOM 1586 C C . GLU B 1 35 ? 5.801 -1.814 21.562 1 49.44 35 GLU B C 1
ATOM 1588 O O . GLU B 1 35 ? 5.836 -2.826 20.859 1 49.44 35 GLU B O 1
ATOM 1593 N N . ASP B 1 36 ? 5.98 -1.951 22.828 1 44.94 36 ASP B N 1
ATOM 1594 C CA . ASP B 1 36 ? 6.043 -3.244 23.5 1 44.94 36 ASP B CA 1
ATOM 1595 C C . ASP B 1 36 ? 4.703 -3.971 23.422 1 44.94 36 ASP B C 1
ATOM 1597 O O . ASP B 1 36 ? 4.574 -5.105 23.891 1 44.94 36 ASP B O 1
ATOM 1601 N N . SER B 1 37 ? 3.668 -3.26 23.344 1 46.34 37 SER B N 1
ATOM 1602 C CA . SER B 1 37 ? 2.42 -4.012 23.422 1 46.34 37 SER B CA 1
ATOM 1603 C C . SER B 1 37 ? 2.1 -4.684 22.094 1 46.34 37 SER B C 1
ATOM 1605 O O . SER B 1 37 ? 1.98 -4.008 21.062 1 46.34 37 SER B O 1
ATOM 1607 N N . THR B 1 38 ? 2.611 -5.785 21.844 1 39.91 38 THR B N 1
ATOM 1608 C CA . THR B 1 38 ? 2.377 -6.758 20.781 1 39.91 38 THR B CA 1
ATOM 1609 C C . THR B 1 38 ? 0.928 -6.699 20.297 1 39.91 38 THR B C 1
ATOM 1611 O O . THR B 1 38 ? 0.535 -7.441 19.391 1 39.91 38 THR B O 1
ATOM 1614 N N . GLU B 1 39 ? 0.037 -6.379 21.188 1 41.69 39 GLU B N 1
ATOM 1615 C CA . GLU B 1 39 ? -1.371 -6.617 20.891 1 41.69 39 GLU B CA 1
ATOM 1616 C C . GLU B 1 39 ? -1.869 -5.688 19.781 1 41.69 39 GLU B C 1
ATOM 1618 O O . GLU B 1 39 ? -1.606 -4.48 19.812 1 41.69 39 GLU B O 1
ATOM 1623 N N . ARG B 1 40 ? -1.898 -6.137 18.547 1 42.97 40 ARG B N 1
ATOM 1624 C CA . ARG B 1 40 ? -2.73 -5.48 17.547 1 42.97 40 ARG B CA 1
ATOM 1625 C C . ARG B 1 40 ? -3.908 -4.762 18.203 1 42.97 40 ARG B C 1
ATOM 1627 O O . ARG B 1 40 ? -4.922 -5.387 18.516 1 42.97 40 ARG B O 1
ATOM 1634 N N . SER B 1 41 ? -3.697 -4.094 19.281 1 40.16 41 SER B N 1
ATOM 1635 C CA . SER B 1 41 ? -4.867 -3.5 19.906 1 40.16 41 SER B CA 1
ATOM 1636 C C . SER B 1 41 ? -5.797 -2.865 18.891 1 40.16 41 SER B C 1
ATOM 1638 O O . SER B 1 41 ? -5.355 -2.084 18.047 1 40.16 41 SER B O 1
ATOM 1640 N N . ARG B 1 42 ? -6.797 -3.547 18.578 1 40.09 42 ARG B N 1
ATOM 1641 C CA . ARG B 1 42 ? -7.969 -3.01 17.906 1 40.09 42 ARG B CA 1
ATOM 1642 C C . ARG B 1 42 ? -8.094 -1.507 18.125 1 40.09 42 ARG B C 1
ATOM 1644 O O . ARG B 1 42 ? -7.695 -0.996 19.172 1 40.09 42 ARG B O 1
ATOM 1651 N N . ASP B 1 43 ? -8.219 -0.763 16.984 1 47.06 43 ASP B N 1
ATOM 1652 C CA . ASP B 1 43 ? -8.656 0.625 16.875 1 47.06 43 ASP B CA 1
ATOM 1653 C C . ASP B 1 43 ? -9.484 1.045 18.078 1 47.06 43 ASP B C 1
ATOM 1655 O O . ASP B 1 43 ? -10.609 0.579 18.25 1 47.06 43 ASP B O 1
ATOM 1659 N N . GLN B 1 44 ? -8.922 0.914 19.266 1 45.38 44 GLN B N 1
ATOM 1660 C CA . GLN B 1 44 ? -9.781 1.533 20.266 1 45.38 44 GLN B CA 1
ATOM 1661 C C . GLN B 1 44 ? -10.406 2.822 19.734 1 45.38 44 GLN B C 1
ATOM 1663 O O . GLN B 1 44 ? -9.695 3.711 19.25 1 45.38 44 GLN B O 1
ATOM 1668 N N . HIS B 1 45 ? -11.547 2.609 19.266 1 54.56 45 HIS B N 1
ATOM 1669 C CA . HIS B 1 45 ? -12.594 3.559 18.906 1 54.56 45 HIS B CA 1
ATOM 1670 C C . HIS B 1 45 ? -12.797 4.602 20 1 54.56 45 HIS B C 1
ATOM 1672 O O . HIS B 1 45 ? -13.07 4.254 21.141 1 54.56 45 HIS B O 1
ATOM 1678 N N . GLY B 1 46 ? -11.703 5.59 20.109 1 57.56 46 GLY B N 1
ATOM 1679 C CA . GLY B 1 46 ? -11.945 6.746 20.953 1 57.56 46 GLY B CA 1
ATOM 1680 C C . GLY B 1 46 ? -11.164 7.977 20.516 1 57.56 46 GLY B C 1
ATOM 1681 O O . GLY B 1 46 ? -10.375 7.918 19.578 1 57.56 46 GLY B O 1
ATOM 1682 N N . ARG B 1 47 ? -11.594 9.094 21.062 1 57.69 47 ARG B N 1
ATOM 1683 C CA . ARG B 1 47 ? -11.008 10.398 20.781 1 57.69 47 ARG B CA 1
ATOM 1684 C C . ARG B 1 47 ? -9.484 10.344 20.859 1 57.69 47 ARG B C 1
ATOM 1686 O O . ARG B 1 47 ? -8.789 11.109 20.188 1 57.69 47 ARG B O 1
ATOM 1693 N N . GLY B 1 48 ? -9.047 9.32 21.422 1 74.5 48 GLY B N 1
ATOM 1694 C CA . GLY B 1 48 ? -7.609 9.203 21.609 1 74.5 48 GLY B CA 1
ATOM 1695 C C . GLY B 1 48 ? -6.949 8.289 20.594 1 74.5 48 GLY B C 1
ATOM 1696 O O . GLY B 1 48 ? -5.723 8.156 20.578 1 74.5 48 GLY B O 1
ATOM 1697 N N . SER B 1 49 ? -7.805 7.918 19.75 1 86.88 49 SER B N 1
ATOM 1698 C CA . SER B 1 49 ? -7.246 6.992 18.766 1 86.88 49 SER B CA 1
ATOM 1699 C C . SER B 1 49 ? -6.578 7.738 17.609 1 86.88 49 SER B C 1
ATOM 1701 O O . SER B 1 49 ? -7.004 8.836 17.25 1 86.88 49 SER B O 1
ATOM 1703 N N . LEU B 1 50 ? -5.516 7.254 17.141 1 92.38 50 LEU B N 1
ATOM 1704 C CA . LEU B 1 50 ? -4.824 7.793 15.969 1 92.38 50 LEU B CA 1
ATOM 1705 C C . LEU B 1 50 ? -5.793 7.969 14.805 1 92.38 50 LEU B C 1
ATOM 1707 O O . LEU B 1 50 ? -5.688 8.938 14.047 1 92.38 50 LEU B O 1
ATOM 1711 N N . LYS B 1 51 ? -6.781 7.141 14.766 1 92.81 51 LYS B N 1
ATOM 1712 C CA . LYS B 1 51 ? -7.715 7.105 13.641 1 92.81 51 LYS B CA 1
ATOM 1713 C C . LYS B 1 51 ? -8.688 8.281 13.695 1 92.81 51 LYS B C 1
ATOM 1715 O O . LYS B 1 51 ? -9.32 8.617 12.695 1 92.81 51 LYS B O 1
ATOM 1720 N N . ALA B 1 52 ? -8.812 8.805 14.828 1 93.69 52 ALA B N 1
ATOM 1721 C CA . ALA B 1 52 ? -9.672 9.977 14.961 1 93.69 52 ALA B CA 1
ATOM 1722 C C . ALA B 1 52 ? -9.055 11.188 14.266 1 93.69 52 ALA B C 1
ATOM 1724 O O . ALA B 1 52 ? -9.773 12.109 13.867 1 93.69 52 ALA B O 1
ATOM 1725 N N . HIS B 1 53 ? -7.742 11.125 14.07 1 96.38 53 HIS B N 1
ATOM 1726 C CA . HIS B 1 53 ? -7.043 12.32 13.617 1 96.38 53 HIS B CA 1
ATOM 1727 C C . HIS B 1 53 ? -6.359 12.086 12.273 1 96.38 53 HIS B C 1
ATOM 1729 O O . HIS B 1 53 ? -6.047 13.031 11.555 1 96.38 53 HIS B O 1
ATOM 1735 N N . PHE B 1 54 ? -6.211 10.797 12 1 96.94 54 PHE B N 1
ATOM 1736 C CA . PHE B 1 54 ? -5.375 10.508 10.836 1 96.94 54 PHE B CA 1
ATOM 1737 C C . PHE B 1 54 ? -5.969 9.375 10.008 1 96.94 54 PHE B C 1
ATOM 1739 O O . PHE B 1 54 ? -6.676 8.516 10.539 1 96.94 54 PHE B O 1
ATOM 1746 N N . CYS B 1 55 ? -5.719 9.469 8.703 1 96.19 55 CYS B N 1
ATOM 1747 C CA . CYS B 1 55 ? -5.703 8.312 7.812 1 96.19 55 CYS B CA 1
ATOM 1748 C C . CYS B 1 55 ? -4.273 7.863 7.531 1 96.19 55 CYS B C 1
ATOM 1750 O O . CYS B 1 55 ? -3.441 8.656 7.094 1 96.19 55 CYS B O 1
ATOM 1752 N N . THR B 1 56 ? -4.039 6.613 7.793 1 95.75 56 THR B N 1
ATOM 1753 C CA . THR B 1 56 ? -2.656 6.168 7.703 1 95.75 56 THR B CA 1
ATOM 1754 C C . THR B 1 56 ? -2.494 5.129 6.594 1 95.75 56 THR B C 1
ATOM 1756 O O . THR B 1 56 ? -3.361 4.273 6.402 1 95.75 56 THR B O 1
ATOM 1759 N N . GLY B 1 57 ? -1.366 5.266 5.785 1 96.25 57 GLY B N 1
ATOM 1760 C CA . GLY B 1 57 ? -1.02 4.273 4.777 1 96.25 57 GLY B CA 1
ATOM 1761 C C . GLY B 1 57 ? -1.433 4.68 3.375 1 96.25 57 GLY B C 1
ATOM 1762 O O . GLY B 1 57 ? -2.424 5.391 3.195 1 96.25 57 GLY B O 1
ATOM 1763 N N . ILE B 1 58 ? -0.75 4.195 2.43 1 96.62 58 ILE B N 1
ATOM 1764 C CA . ILE B 1 58 ? -0.945 4.562 1.032 1 96.62 58 ILE B CA 1
ATOM 1765 C C . ILE B 1 58 ? -2.354 4.176 0.588 1 96.62 58 ILE B C 1
ATOM 1767 O O . ILE B 1 58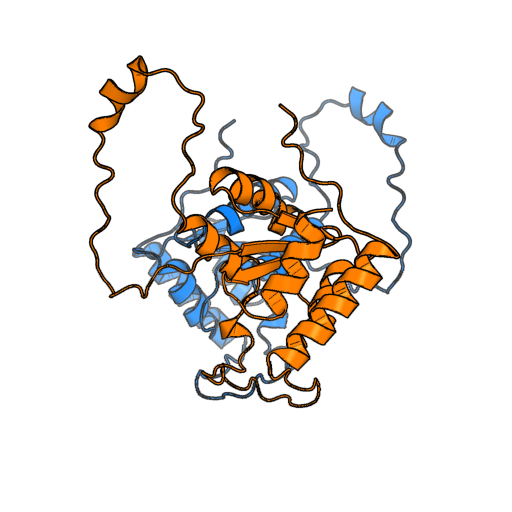 ? -3.029 4.949 -0.097 1 96.62 58 ILE B O 1
ATOM 1771 N N . ASN B 1 59 ? -2.791 2.982 0.958 1 94.12 59 ASN B N 1
ATOM 1772 C CA . ASN B 1 59 ? -4.117 2.516 0.563 1 94.12 59 ASN B CA 1
ATOM 1773 C C . ASN B 1 59 ? -5.219 3.402 1.138 1 94.12 59 ASN B C 1
ATOM 1775 O O . ASN B 1 59 ? -6.062 3.908 0.397 1 94.12 59 ASN B O 1
ATOM 1779 N N . ASN B 1 60 ? -5.133 3.689 2.434 1 95.12 60 ASN B N 1
ATOM 1780 C CA . ASN B 1 60 ? -6.168 4.477 3.098 1 95.12 60 ASN B CA 1
ATOM 1781 C C . ASN B 1 60 ? -6.164 5.922 2.617 1 95.12 60 ASN B C 1
ATOM 1783 O O . ASN B 1 60 ? -7.227 6.508 2.389 1 95.12 60 ASN B O 1
ATOM 1787 N N . VAL B 1 61 ? -5.016 6.445 2.434 1 97.94 61 VAL B N 1
ATOM 1788 C CA . VAL B 1 61 ? -4.91 7.836 1.998 1 97.94 61 VAL B CA 1
ATOM 1789 C C . VAL B 1 61 ? -5.414 7.969 0.562 1 97.94 61 VAL B C 1
ATOM 1791 O O . VAL B 1 61 ? -6.184 8.875 0.249 1 97.94 61 VAL B O 1
ATOM 1794 N N . THR B 1 62 ? -5 7.105 -0.31 1 97.44 62 THR B N 1
ATOM 1795 C CA . THR B 1 62 ? -5.438 7.137 -1.7 1 97.44 62 THR B CA 1
ATOM 1796 C C . THR B 1 62 ? -6.957 7 -1.791 1 97.44 62 THR B C 1
ATOM 1798 O O . THR B 1 62 ? -7.609 7.758 -2.508 1 97.44 62 THR B O 1
ATOM 1801 N N . ARG B 1 63 ? -7.484 6.09 -1.04 1 95.94 63 ARG B N 1
ATOM 1802 C CA . ARG B 1 63 ? -8.93 5.895 -1.038 1 95.94 63 ARG B CA 1
ATOM 1803 C C . ARG B 1 63 ? -9.656 7.156 -0.576 1 95.94 63 ARG B C 1
ATOM 1805 O O . ARG B 1 63 ? -10.656 7.559 -1.17 1 95.94 63 ARG B O 1
ATOM 1812 N N . THR B 1 64 ? -9.195 7.703 0.501 1 97.06 64 THR B N 1
ATOM 1813 C CA . THR B 1 64 ? -9.797 8.914 1.057 1 97.06 64 THR B CA 1
ATOM 1814 C C . THR B 1 64 ? -9.742 10.055 0.047 1 97.06 64 THR B C 1
ATOM 1816 O O . THR B 1 64 ? -10.742 10.742 -0.171 1 97.06 64 THR B O 1
ATOM 1819 N N . LEU B 1 65 ? -8.641 10.242 -0.646 1 97.19 65 LEU B N 1
ATOM 1820 C CA . LEU B 1 65 ? -8.477 11.305 -1.638 1 97.19 65 LEU B CA 1
ATOM 1821 C C . LEU B 1 65 ? -9.43 11.094 -2.812 1 97.19 65 LEU B C 1
ATOM 1823 O O . LEU B 1 65 ? -10.047 12.047 -3.291 1 97.19 65 LEU B O 1
ATOM 1827 N N . GLU B 1 66 ? -9.57 9.906 -3.219 1 95.88 66 GLU B N 1
ATOM 1828 C CA . GLU B 1 66 ? -10.398 9.609 -4.387 1 95.88 66 GLU B CA 1
ATOM 1829 C C . GLU B 1 66 ? -11.875 9.867 -4.09 1 95.88 66 GLU B C 1
ATOM 1831 O O . GLU B 1 66 ? -12.68 10.008 -5.012 1 95.88 66 GLU B O 1
ATOM 1836 N N . ARG B 1 67 ? -12.172 9.875 -2.852 1 95 67 ARG B N 1
ATOM 1837 C CA . ARG B 1 67 ? -13.562 10.109 -2.459 1 95 67 ARG B CA 1
ATOM 1838 C C . ARG B 1 67 ? -13.867 11.602 -2.395 1 95 67 ARG B C 1
ATOM 1840 O O . ARG B 1 67 ? -15.023 12 -2.289 1 95 67 ARG B O 1
ATOM 1847 N N . ILE B 1 68 ? -12.859 12.406 -2.389 1 95 68 ILE B N 1
ATOM 1848 C CA . ILE B 1 68 ? -13.016 13.852 -2.404 1 95 68 ILE B CA 1
ATOM 1849 C C . ILE B 1 68 ? -13.305 14.328 -3.828 1 95 68 ILE B C 1
ATOM 1851 O O . ILE B 1 68 ? -12.594 13.961 -4.766 1 95 68 ILE B O 1
ATOM 1855 N N . PRO B 1 69 ? -14.352 15.109 -3.979 1 93.75 69 PRO B N 1
ATOM 1856 C CA . PRO B 1 69 ? -14.648 15.617 -5.32 1 93.75 69 PRO B CA 1
ATOM 1857 C C . PRO B 1 69 ? -13.523 16.484 -5.891 1 93.75 69 PRO B C 1
ATOM 1859 O O . PRO B 1 69 ? -12.867 17.219 -5.148 1 93.75 69 PRO B O 1
ATOM 1862 N N . LYS B 1 70 ? -13.398 16.453 -7.242 1 93.38 70 LYS B N 1
ATOM 1863 C CA . LYS B 1 70 ? -12.352 17.219 -7.914 1 93.38 70 LYS B CA 1
ATOM 1864 C C . LYS B 1 70 ? -12.633 18.719 -7.852 1 93.38 70 LYS B C 1
ATOM 1866 O O . LYS B 1 70 ? -13.789 19.141 -7.93 1 93.38 70 LYS B O 1
ATOM 1871 N N . GLN B 1 71 ? -11.539 19.438 -7.633 1 86 71 GLN B N 1
ATOM 1872 C CA . GLN B 1 71 ? -11.664 20.891 -7.652 1 86 71 GLN B CA 1
ATOM 1873 C C . GLN B 1 71 ? -11.609 21.422 -9.078 1 86 71 GLN B C 1
ATOM 1875 O O . GLN B 1 71 ? -10.805 20.953 -9.891 1 86 71 GLN B O 1
ATOM 1880 N N . GLU B 1 72 ? -12.711 21.625 -9.773 1 67.75 72 GLU B N 1
ATOM 1881 C CA . GLU B 1 72 ? -12.758 22.188 -11.117 1 67.75 72 GLU B CA 1
ATOM 1882 C C . GLU B 1 72 ? -11.867 23.422 -11.227 1 67.75 72 GLU B C 1
ATOM 1884 O O . GLU B 1 72 ? -11.758 24.203 -10.273 1 67.75 72 GLU B O 1
ATOM 1889 N N . LYS B 1 73 ? -10.641 23.422 -11.992 1 58.19 73 LYS B N 1
ATOM 1890 C CA . LYS B 1 73 ? -9.914 24.656 -12.273 1 58.19 73 LYS B CA 1
ATOM 1891 C C . LYS B 1 73 ? -10.875 25.781 -12.641 1 58.19 73 LYS B C 1
ATOM 1893 O O . LYS B 1 73 ? -11.781 25.609 -13.453 1 58.19 73 LYS B O 1
ATOM 1898 N N . LYS B 1 74 ? -10.953 26.781 -11.75 1 49.75 74 LYS B N 1
ATOM 1899 C CA . LYS B 1 74 ? -11.711 27.969 -12.133 1 49.75 74 LYS B CA 1
ATOM 1900 C C . LYS B 1 74 ? -11.367 28.406 -13.555 1 49.75 74 LYS B C 1
ATOM 1902 O O . LYS B 1 74 ? -11.891 29.406 -14.055 1 49.75 74 LYS B O 1
ATOM 1907 N N . GLY B 1 75 ? -10.172 28.156 -14.055 1 44.47 75 GLY B N 1
ATOM 1908 C CA . GLY B 1 75 ? -9.953 29.031 -15.195 1 44.47 75 GLY B CA 1
ATOM 1909 C C . GLY B 1 75 ? -10.852 28.719 -16.375 1 44.47 75 GLY B C 1
ATOM 1910 O O . GLY B 1 75 ? -10.578 29.141 -17.5 1 44.47 75 GLY B O 1
ATOM 1911 N N . ILE B 1 76 ? -11.477 27.5 -16.594 1 46.16 76 ILE B N 1
ATOM 1912 C CA . ILE B 1 76 ? -12.062 27.438 -17.922 1 46.16 76 ILE B CA 1
ATOM 1913 C C . ILE B 1 76 ? -13.297 28.328 -17.984 1 46.16 76 ILE B C 1
ATOM 1915 O O . ILE B 1 76 ? -14.062 28.406 -17.031 1 46.16 76 ILE B O 1
ATOM 1919 N N . SER B 1 77 ? -13.469 29.234 -19.062 1 46.5 77 SER B N 1
ATOM 1920 C CA . SER B 1 77 ? -14.438 30.219 -19.516 1 46.5 77 SER B CA 1
ATOM 1921 C C . SER B 1 77 ? -15.859 29.688 -19.406 1 46.5 77 SER B C 1
ATOM 1923 O O . SER B 1 77 ? -16.078 28.469 -19.469 1 46.5 77 SER B O 1
ATOM 1925 N N . LEU B 1 78 ? -17.016 30.562 -19.172 1 45.75 78 LEU B N 1
ATOM 1926 C CA . LEU B 1 78 ? -18.469 30.562 -19.141 1 45.75 78 LEU B CA 1
ATOM 1927 C C . LEU B 1 78 ? -19.047 29.531 -20.109 1 45.75 78 LEU B C 1
ATOM 1929 O O . LEU B 1 78 ? -20.094 28.953 -19.859 1 45.75 78 LEU B O 1
ATOM 1933 N N . SER B 1 79 ? -18.5 29.516 -21.391 1 47.91 79 SER B N 1
ATOM 1934 C CA . SER B 1 79 ? -19.141 28.812 -22.5 1 47.91 79 SER B CA 1
ATOM 1935 C C . SER B 1 79 ? -19.156 27.312 -22.266 1 47.91 79 SER B C 1
ATOM 1937 O O . SER B 1 79 ? -20.062 26.609 -22.719 1 47.91 79 SER B O 1
ATOM 1939 N N . GLN B 1 80 ? -18.047 26.766 -21.75 1 40.78 80 GLN B N 1
ATOM 1940 C CA . GLN B 1 80 ? -18.094 25.312 -21.703 1 40.78 80 GLN B CA 1
ATOM 1941 C C . GLN B 1 80 ? -18.875 24.828 -20.469 1 40.78 80 GLN B C 1
ATOM 1943 O O . GLN B 1 80 ? -18.969 23.625 -20.219 1 40.78 80 GLN B O 1
ATOM 1948 N N . LYS B 1 81 ? -19.109 25.641 -19.531 1 43.91 81 LYS B N 1
ATOM 1949 C CA . LYS B 1 81 ? -19.953 25.25 -18.406 1 43.91 81 LYS B CA 1
ATOM 1950 C C . LYS B 1 81 ? -21.297 24.719 -18.875 1 43.91 81 LYS B C 1
ATOM 1952 O O . LYS B 1 81 ? -22.031 24.094 -18.109 1 43.91 81 LYS B O 1
ATOM 1957 N N . LEU B 1 82 ? -21.812 25.297 -20.031 1 39.53 82 LEU B N 1
ATOM 1958 C CA . LEU B 1 82 ? -23.156 24.922 -20.484 1 39.53 82 LEU B CA 1
ATOM 1959 C C . LEU B 1 82 ? -23.203 23.469 -20.922 1 39.53 82 LEU B C 1
ATOM 1961 O O . LEU B 1 82 ? -24.219 22.781 -20.719 1 39.53 82 LEU B O 1
ATOM 1965 N N . ALA B 1 83 ? -22.234 23.062 -21.797 1 37.03 83 ALA B N 1
ATOM 1966 C CA . ALA B 1 83 ? -22.469 21.734 -22.359 1 37.03 83 ALA B CA 1
ATOM 1967 C C . ALA B 1 83 ? -22.375 20.656 -21.297 1 37.03 83 ALA B C 1
ATOM 1969 O O . ALA B 1 83 ? -23.047 19.625 -21.391 1 37.03 83 ALA B O 1
ATOM 1970 N N . THR B 1 84 ? -21.266 20.781 -20.469 1 37.16 84 THR B N 1
ATOM 1971 C CA . THR B 1 84 ? -21.031 19.578 -19.688 1 37.16 84 THR B CA 1
ATOM 1972 C C . THR B 1 84 ? -22.016 19.5 -18.516 1 37.16 84 THR B C 1
ATOM 1974 O O . THR B 1 84 ? -21.859 18.656 -17.641 1 37.16 84 THR B O 1
ATOM 1977 N N . SER B 1 85 ? -22.828 20.406 -18.297 1 36.41 85 SER B N 1
ATOM 1978 C CA . SER B 1 85 ? -23.812 20.234 -17.25 1 36.41 85 SER B CA 1
ATOM 1979 C C . SER B 1 85 ? -24.531 18.891 -17.375 1 36.41 85 SER B C 1
ATOM 1981 O O . SER B 1 85 ? -25.156 18.422 -16.422 1 36.41 85 SER B O 1
ATOM 1983 N N . MET B 1 86 ? -24.75 18.438 -18.656 1 32.78 86 MET B N 1
ATOM 1984 C CA . MET B 1 86 ? -25.703 17.344 -18.766 1 32.78 86 MET B CA 1
ATOM 1985 C C . MET B 1 86 ? -25.125 16.047 -18.234 1 32.78 86 MET B C 1
ATOM 1987 O O . MET B 1 86 ? -25.781 15.016 -18.234 1 32.78 86 MET B O 1
ATOM 1991 N N . ALA B 1 87 ? -23.828 15.797 -18.422 1 31.02 87 ALA B N 1
ATOM 1992 C CA . ALA B 1 87 ? -23.516 14.43 -17.984 1 31.02 87 ALA B CA 1
ATOM 1993 C C . ALA B 1 87 ? -23.719 14.273 -16.484 1 31.02 87 ALA B C 1
ATOM 1995 O O . ALA B 1 87 ? -23.047 14.938 -15.688 1 31.02 87 ALA B O 1
ATOM 1996 N N . SER B 1 88 ? -24.844 14.203 -15.977 1 28.91 88 SER B N 1
ATOM 1997 C CA . SER B 1 88 ? -25.328 13.758 -14.672 1 28.91 88 SER B CA 1
ATOM 1998 C C . SER B 1 88 ? -24.438 12.664 -14.102 1 28.91 88 SER B C 1
ATOM 2000 O O . SER B 1 88 ? -24.328 11.578 -14.664 1 28.91 88 SER B O 1
ATOM 2002 N N . CYS B 1 89 ? -23.203 12.977 -13.812 1 31.84 89 CYS B N 1
ATOM 2003 C CA . CYS B 1 89 ? -22.578 11.906 -13.055 1 31.84 89 CYS B CA 1
ATOM 2004 C C . CYS B 1 89 ? -23.547 11.281 -12.07 1 31.84 89 CYS B C 1
ATOM 2006 O O . CYS B 1 89 ? -24.125 11.984 -11.234 1 31.84 89 CYS B O 1
ATOM 2008 N N . GLU B 1 90 ? -24.328 10.43 -12.539 1 31.98 90 GLU B N 1
ATOM 2009 C CA . GLU B 1 90 ? -25.172 9.578 -11.695 1 31.98 90 GLU B CA 1
ATOM 2010 C C . GLU B 1 90 ? -24.484 9.273 -10.367 1 31.98 90 GLU B C 1
ATOM 2012 O O . GLU B 1 90 ? -23.328 8.859 -10.352 1 31.98 90 GLU B O 1
ATOM 2017 N N . GLU B 1 91 ? -24.797 10.094 -9.344 1 33.5 91 GLU B N 1
ATOM 2018 C CA . GLU B 1 91 ? -24.562 9.672 -7.965 1 33.5 91 GLU B CA 1
ATOM 2019 C C . GLU B 1 91 ? -24.625 8.148 -7.832 1 33.5 91 GLU B C 1
ATOM 2021 O O . GLU B 1 91 ? -25.609 7.531 -8.25 1 33.5 91 GLU B O 1
ATOM 2026 N N . ALA B 1 92 ? -23.625 7.371 -8.047 1 32.22 92 ALA B N 1
ATOM 2027 C CA . ALA B 1 92 ? -23.766 5.98 -7.629 1 32.22 92 ALA B CA 1
ATOM 2028 C C . ALA B 1 92 ? -24.734 5.859 -6.453 1 32.22 92 ALA B C 1
ATOM 2030 O O . ALA B 1 92 ? -24.891 6.805 -5.676 1 32.22 92 ALA B O 1
ATOM 2031 N N . PRO B 1 93 ? -25.719 5.039 -6.496 1 30.53 93 PRO B N 1
ATOM 2032 C CA . PRO B 1 93 ? -26.672 4.871 -5.398 1 30.53 93 PRO B CA 1
ATOM 2033 C C . PRO B 1 93 ? -26.031 5.031 -4.023 1 30.53 93 PRO B C 1
ATOM 2035 O O . PRO B 1 93 ? -24.812 4.832 -3.877 1 30.53 93 PRO B O 1
ATOM 2038 N N . ALA B 1 94 ? -26.594 5.871 -3.078 1 34.91 94 ALA B N 1
ATOM 2039 C CA . ALA B 1 94 ? -26.438 6.074 -1.641 1 34.91 94 ALA B CA 1
ATOM 2040 C C . ALA B 1 94 ? -26.172 4.754 -0.927 1 34.91 94 ALA B C 1
ATOM 2042 O O . ALA B 1 94 ? -27.047 4.199 -0.271 1 34.91 94 ALA B O 1
ATOM 2043 N N . GLY B 1 95 ? -25.812 3.73 -1.571 1 34.41 95 GLY B N 1
ATOM 2044 C CA . GLY B 1 95 ? -25.906 2.512 -0.784 1 34.41 95 GLY B CA 1
ATOM 2045 C C . GLY B 1 95 ? -25.438 2.686 0.647 1 34.41 95 GLY B C 1
ATOM 2046 O O . GLY B 1 95 ? -26.234 2.967 1.541 1 34.41 95 GLY B O 1
ATOM 2047 N N . SER B 1 96 ? -24.344 2 1.164 1 40.38 96 SER B N 1
ATOM 2048 C CA . SER B 1 96 ? -24.203 1.915 2.615 1 40.38 96 SER B CA 1
ATOM 2049 C C . SER B 1 96 ? -24.016 3.295 3.232 1 40.38 96 SER B C 1
ATOM 2051 O O . SER B 1 96 ? -23.406 4.176 2.621 1 40.38 96 SER B O 1
ATOM 2053 N N . PRO B 1 97 ? -24.938 3.854 4.184 1 38.59 97 PRO B N 1
ATOM 2054 C CA . PRO B 1 97 ? -24.75 5.121 4.895 1 38.59 97 PRO B CA 1
ATOM 2055 C C . PRO B 1 97 ? -23.281 5.5 5.039 1 38.59 97 PRO B C 1
ATOM 2057 O O . PRO B 1 97 ? -22.562 4.906 5.848 1 38.59 97 PRO B O 1
ATOM 2060 N N . ARG B 1 98 ? -22.578 5.535 3.877 1 46.28 98 ARG B N 1
ATOM 2061 C CA . ARG B 1 98 ? -21.188 5.953 4.023 1 46.28 98 ARG B CA 1
ATOM 2062 C C . ARG B 1 98 ? -21.062 7.141 4.973 1 46.28 98 ARG B C 1
ATOM 2064 O O . ARG B 1 98 ? -21.891 8.055 4.934 1 46.28 98 ARG B O 1
ATOM 2071 N N . GLY B 1 99 ? -20.688 6.945 6.09 1 56.47 99 GLY B N 1
ATOM 2072 C CA . GLY B 1 99 ? -20.469 8.016 7.055 1 56.47 99 GLY B CA 1
ATOM 2073 C C . GLY B 1 99 ? -20.016 9.312 6.414 1 56.47 99 GLY B C 1
ATOM 2074 O O . GLY B 1 99 ? -19.812 9.375 5.199 1 56.47 99 GLY B O 1
ATOM 2075 N N . LYS B 1 100 ? -20.297 10.391 7.016 1 65.94 100 LYS B N 1
ATOM 2076 C CA . LYS B 1 100 ? -19.844 11.719 6.613 1 65.94 100 LYS B CA 1
ATOM 2077 C C . LYS B 1 100 ? -18.453 11.664 6 1 65.94 100 LYS B C 1
ATOM 2079 O O . LYS B 1 100 ? -17.562 10.984 6.52 1 65.94 100 LYS B O 1
ATOM 2084 N N . PRO B 1 101 ? -18.391 12.125 4.758 1 80 101 PRO B N 1
ATOM 2085 C CA . PRO B 1 101 ? -17.062 12.133 4.129 1 80 101 PRO B CA 1
ATOM 2086 C C . PRO B 1 101 ? -15.992 12.75 5.02 1 80 101 PRO B C 1
ATOM 2088 O O . PRO B 1 101 ? -16.25 13.727 5.727 1 80 101 PRO B O 1
ATOM 2091 N N . ILE B 1 102 ? -14.906 12.102 5.047 1 89.31 102 ILE B N 1
ATOM 2092 C CA . ILE B 1 102 ? -13.766 12.594 5.809 1 89.31 102 ILE B CA 1
ATOM 2093 C C . ILE B 1 102 ? -13.188 13.828 5.125 1 89.31 102 ILE B C 1
ATOM 2095 O O . ILE B 1 102 ? -12.938 13.82 3.916 1 89.31 102 ILE B O 1
ATOM 2099 N N . LYS B 1 103 ? -13.141 14.891 5.832 1 95.25 103 LYS B N 1
ATOM 2100 C CA . LYS B 1 103 ? -12.445 16.078 5.352 1 95.25 103 LYS B CA 1
ATOM 2101 C C . LYS B 1 103 ? -10.977 16.078 5.773 1 95.25 103 LYS B C 1
ATOM 2103 O O . LYS B 1 103 ? -10.664 15.875 6.949 1 95.25 103 LYS B O 1
ATOM 2108 N N . LEU B 1 104 ? -10.141 16.312 4.801 1 98.12 104 LEU B N 1
ATOM 2109 C CA . LEU B 1 104 ? -8.703 16.312 5.07 1 98.12 104 LEU B CA 1
ATOM 2110 C C . LEU B 1 104 ? -8.164 17.734 5.109 1 98.12 104 LEU B C 1
ATOM 2112 O O . LEU B 1 104 ? -8.562 18.578 4.305 1 98.12 104 LEU B O 1
ATOM 2116 N N . GLN B 1 105 ? -7.289 17.922 6.047 1 98.31 105 GLN B N 1
ATOM 2117 C CA . GLN B 1 105 ? -6.551 19.172 6.07 1 98.31 105 GLN B CA 1
ATOM 2118 C C . GLN B 1 105 ? -5.355 19.125 5.121 1 98.31 105 GLN B C 1
ATOM 2120 O O . GLN B 1 105 ? -5.09 20.094 4.406 1 98.31 105 GLN B O 1
ATOM 2125 N N . ALA B 1 106 ? -4.594 18.109 5.152 1 98.44 106 ALA B N 1
ATOM 2126 C CA . ALA B 1 106 ? -3.381 17.984 4.348 1 98.44 106 ALA B CA 1
ATOM 2127 C C . ALA B 1 106 ? -2.891 16.531 4.336 1 98.44 106 ALA B C 1
ATOM 2129 O O . ALA B 1 106 ? -3.373 15.703 5.109 1 98.44 106 ALA B O 1
ATOM 2130 N N . ILE B 1 107 ? -1.981 16.281 3.414 1 98.62 107 ILE B N 1
ATOM 2131 C CA . ILE B 1 107 ? -1.287 15 3.326 1 98.62 107 ILE B CA 1
ATOM 2132 C C . ILE B 1 107 ? 0.193 15.195 3.652 1 98.62 107 ILE B C 1
ATOM 2134 O O . ILE B 1 107 ? 0.812 16.156 3.207 1 98.62 107 ILE B O 1
ATOM 2138 N N . ILE B 1 108 ? 0.769 14.305 4.492 1 98.5 108 ILE B N 1
ATOM 2139 C CA . ILE B 1 108 ? 2.209 14.242 4.707 1 98.5 108 ILE B CA 1
ATOM 2140 C C . ILE B 1 108 ? 2.777 13 4.023 1 98.5 108 ILE B C 1
ATOM 2142 O O . ILE B 1 108 ? 2.279 11.891 4.223 1 98.5 108 ILE B O 1
ATOM 2146 N N . VAL B 1 109 ? 3.787 13.203 3.193 1 98.31 109 VAL B N 1
ATOM 2147 C CA . VAL B 1 109 ? 4.348 12.086 2.443 1 98.31 109 VAL B CA 1
ATOM 2148 C C . VAL B 1 109 ? 5.863 12.047 2.629 1 98.31 109 VAL B C 1
ATOM 2150 O O . VAL B 1 109 ? 6.539 13.07 2.469 1 98.31 109 VAL B O 1
ATOM 2153 N N . ALA B 1 110 ? 6.391 10.898 3.061 1 98 110 ALA B N 1
ATOM 2154 C CA . ALA B 1 110 ? 7.832 10.672 3.037 1 98 110 ALA B CA 1
ATOM 2155 C C . ALA B 1 110 ? 8.32 10.383 1.619 1 98 110 ALA B C 1
ATOM 2157 O O . ALA B 1 110 ? 7.969 9.359 1.031 1 98 110 ALA B O 1
ATOM 2158 N N . MET B 1 111 ? 9.227 11.172 1.131 1 96.62 111 MET B N 1
ATOM 2159 C CA . MET B 1 111 ? 9.617 11.117 -0.276 1 96.62 111 MET B CA 1
ATOM 2160 C C . MET B 1 111 ? 10.828 10.211 -0.469 1 96.62 111 MET B C 1
ATOM 2162 O O . MET B 1 111 ? 11.164 9.852 -1.598 1 96.62 111 MET B O 1
ATOM 2166 N N . ASP B 1 112 ? 11.508 9.938 0.513 1 96.25 112 ASP B N 1
ATOM 2167 C CA . ASP B 1 112 ? 12.68 9.078 0.396 1 96.25 112 ASP B CA 1
ATOM 2168 C C . ASP B 1 112 ? 12.336 7.629 0.731 1 96.25 112 ASP B C 1
ATOM 2170 O O . ASP B 1 112 ? 13.086 6.949 1.435 1 96.25 112 ASP B O 1
ATOM 2174 N N . VAL B 1 113 ? 11.195 7.141 0.285 1 94.06 113 VAL B N 1
ATOM 2175 C CA . VAL B 1 113 ? 10.734 5.773 0.506 1 94.06 113 VAL B CA 1
ATOM 2176 C C . VAL B 1 113 ? 11.062 4.914 -0.709 1 94.06 113 VAL B C 1
ATOM 2178 O O . VAL B 1 113 ? 11.32 5.434 -1.797 1 94.06 113 VAL B O 1
ATOM 2181 N N . GLN B 1 114 ? 11.195 3.617 -0.479 1 92.19 114 GLN B N 1
ATOM 2182 C CA . GLN B 1 114 ? 11.352 2.611 -1.525 1 92.19 114 GLN B CA 1
ATOM 2183 C C . GLN B 1 114 ? 10.32 1.494 -1.368 1 92.19 114 GLN B C 1
ATOM 2185 O O . GLN B 1 114 ? 10.117 0.982 -0.265 1 92.19 114 GLN B O 1
ATOM 2190 N N . PRO B 1 115 ? 9.531 1.176 -2.555 1 94.69 115 PRO B N 1
ATOM 2191 C CA . PRO B 1 115 ? 9.594 1.705 -3.918 1 94.69 115 PRO B CA 1
ATOM 2192 C C . PRO B 1 115 ? 8.891 3.049 -4.062 1 94.69 115 PRO B C 1
ATOM 2194 O O . PRO B 1 115 ? 7.801 3.242 -3.512 1 94.69 115 PRO B O 1
ATOM 2197 N N . LYS B 1 116 ? 9.477 3.967 -4.871 1 94.44 116 LYS B N 1
ATOM 2198 C CA . LYS B 1 116 ? 8.961 5.324 -5.027 1 94.44 116 LYS B CA 1
ATOM 2199 C C . LYS B 1 116 ? 7.656 5.328 -5.816 1 94.44 116 LYS B C 1
ATOM 2201 O O . LYS B 1 116 ? 6.816 6.211 -5.633 1 94.44 116 LYS B O 1
ATOM 2206 N N . ILE B 1 117 ? 7.555 4.387 -6.688 1 95.31 117 ILE B N 1
ATOM 2207 C CA . ILE B 1 117 ? 6.406 4.344 -7.582 1 95.31 117 ILE B CA 1
ATOM 2208 C C . ILE B 1 117 ? 5.117 4.242 -6.77 1 95.31 117 ILE B C 1
ATOM 2210 O O . ILE B 1 117 ? 4.055 4.676 -7.223 1 95.31 117 ILE B O 1
ATOM 2214 N N . LEU B 1 118 ? 5.156 3.729 -5.535 1 95.75 118 LEU B N 1
ATOM 2215 C CA . LEU B 1 118 ? 3.982 3.514 -4.695 1 95.75 118 LEU B CA 1
ATOM 2216 C C . LEU B 1 118 ? 3.406 4.844 -4.219 1 95.75 118 LEU B C 1
ATOM 2218 O O . LEU B 1 118 ? 2.254 4.906 -3.785 1 95.75 118 LEU B O 1
ATOM 2222 N N . VAL B 1 119 ? 4.133 5.93 -4.27 1 96.19 119 VAL B N 1
ATOM 2223 C CA . VAL B 1 119 ? 3.639 7.211 -3.777 1 96.19 119 VAL B CA 1
ATOM 2224 C C . VAL B 1 119 ? 3.66 8.242 -4.902 1 96.19 119 VAL B C 1
ATOM 2226 O O . VAL B 1 119 ? 3.344 9.414 -4.684 1 96.19 119 VAL B O 1
ATOM 2229 N N . SER B 1 120 ? 4.039 7.84 -6.066 1 95.81 120 SER B N 1
ATOM 2230 C CA . SER B 1 120 ? 4.258 8.766 -7.176 1 95.81 120 SER B CA 1
ATOM 2231 C C . SER B 1 120 ? 2.963 9.461 -7.582 1 95.81 120 SER B C 1
ATOM 2233 O O . SER B 1 120 ? 2.99 10.562 -8.125 1 95.81 120 SER B O 1
ATOM 2235 N N . HIS B 1 121 ? 1.907 8.891 -7.289 1 96.38 121 HIS B N 1
ATOM 2236 C CA . HIS B 1 121 ? 0.624 9.43 -7.723 1 96.38 121 HIS B CA 1
ATOM 2237 C C . HIS B 1 121 ? 0.07 10.414 -6.703 1 96.38 121 HIS B C 1
ATOM 2239 O O . HIS B 1 121 ? -0.873 11.156 -7 1 96.38 121 HIS B O 1
ATOM 2245 N N . ILE B 1 122 ? 0.553 10.469 -5.566 1 97.75 122 ILE B N 1
ATOM 2246 C CA . ILE B 1 122 ? -0.077 11.148 -4.438 1 97.75 122 ILE B CA 1
ATOM 2247 C C . ILE B 1 122 ? -0.13 12.648 -4.707 1 97.75 122 ILE B C 1
ATOM 2249 O O . ILE B 1 122 ? -1.146 13.297 -4.445 1 97.75 122 ILE B O 1
ATOM 2253 N N . GLY B 1 123 ? 0.936 13.227 -5.18 1 97.25 123 GLY B N 1
ATOM 2254 C CA . GLY B 1 123 ? 0.962 14.656 -5.457 1 97.25 123 GLY B CA 1
ATOM 2255 C C . GLY B 1 123 ? -0.129 15.094 -6.414 1 97.25 123 GLY B C 1
ATOM 2256 O O . GLY B 1 123 ? -0.845 16.062 -6.145 1 97.25 123 GLY B O 1
ATOM 2257 N N . GLU B 1 124 ? -0.196 14.367 -7.527 1 97.06 124 GLU B N 1
ATOM 2258 C CA . GLU B 1 124 ? -1.21 14.695 -8.523 1 97.06 124 GLU B CA 1
ATOM 2259 C C . GLU B 1 124 ? -2.617 14.531 -7.957 1 97.06 124 GLU B C 1
ATOM 2261 O O . GLU B 1 124 ? -3.496 15.359 -8.211 1 97.06 124 GLU B O 1
ATOM 2266 N N . LEU B 1 125 ? -2.807 13.555 -7.227 1 96.88 125 LEU B N 1
ATOM 2267 C CA . LEU B 1 125 ? -4.109 13.312 -6.621 1 96.88 125 LEU B CA 1
ATOM 2268 C C . LEU B 1 125 ? -4.473 14.422 -5.645 1 96.88 125 LEU B C 1
ATOM 2270 O O . LEU B 1 125 ? -5.609 14.906 -5.637 1 96.88 125 LEU B O 1
ATOM 2274 N N . CYS B 1 126 ? -3.57 14.805 -4.859 1 97.69 126 CYS B N 1
ATOM 2275 C CA . CYS B 1 126 ? -3.783 15.938 -3.957 1 97.69 126 CYS B CA 1
ATOM 2276 C C . CYS B 1 126 ? -4.18 17.188 -4.734 1 97.69 126 CYS B C 1
ATOM 2278 O O . CYS B 1 126 ? -5.164 17.844 -4.395 1 97.69 126 CYS B O 1
ATOM 2280 N N . MET B 1 127 ? -3.436 17.469 -5.73 1 96.94 127 MET B N 1
ATOM 2281 C CA . MET B 1 127 ? -3.67 18.672 -6.527 1 96.94 127 MET B CA 1
ATOM 2282 C C . MET B 1 127 ? -5.07 18.672 -7.129 1 96.94 127 MET B C 1
ATOM 2284 O O . MET B 1 127 ? -5.785 19.672 -7.066 1 96.94 127 MET B O 1
ATOM 2288 N N . SER B 1 128 ? -5.418 17.531 -7.625 1 96.31 128 SER B N 1
ATOM 2289 C CA . SER B 1 128 ? -6.711 17.438 -8.297 1 96.31 128 SER B CA 1
ATOM 2290 C C . SER B 1 128 ? -7.859 17.578 -7.301 1 96.31 128 SER B C 1
ATOM 2292 O O . SER B 1 128 ? -8.992 17.844 -7.691 1 96.31 128 SER B O 1
ATOM 2294 N N . ARG B 1 129 ? -7.605 17.422 -6.023 1 96.44 129 ARG B N 1
ATOM 2295 C CA . ARG B 1 129 ? -8.656 17.469 -5.012 1 96.44 129 ARG B CA 1
ATOM 2296 C C . ARG B 1 129 ? -8.539 18.734 -4.16 1 96.44 129 ARG B C 1
ATOM 2298 O O . ARG B 1 129 ? -9.375 18.984 -3.287 1 96.44 129 ARG B O 1
ATOM 2305 N N . GLY B 1 130 ? -7.492 19.453 -4.406 1 96 130 GLY B N 1
ATOM 2306 C CA . GLY B 1 130 ? -7.281 20.672 -3.658 1 96 130 GLY B CA 1
ATOM 2307 C C . GLY B 1 130 ? -6.793 20.438 -2.24 1 96 130 GLY B C 1
ATOM 2308 O O . GLY B 1 130 ? -7.141 21.172 -1.323 1 96 130 GLY B O 1
ATOM 2309 N N . ILE B 1 131 ? -6.051 19.406 -2.014 1 97.69 131 ILE B N 1
ATOM 2310 C CA . ILE B 1 131 ? -5.535 19.078 -0.689 1 97.69 131 ILE B CA 1
ATOM 2311 C C . ILE B 1 131 ? -4.043 19.391 -0.621 1 97.69 131 ILE B C 1
ATOM 2313 O O . ILE B 1 131 ? -3.258 18.891 -1.422 1 97.69 131 ILE B O 1
ATOM 2317 N N . PRO B 1 132 ? -3.623 20.266 0.325 1 97.31 132 PRO B N 1
ATOM 2318 C CA . PRO B 1 132 ? -2.193 20.547 0.474 1 97.31 132 PRO B CA 1
ATOM 2319 C C . PRO B 1 132 ? -1.378 19.297 0.813 1 97.31 132 PRO B C 1
ATOM 2321 O O . PRO B 1 132 ? -1.866 18.406 1.517 1 97.31 132 PRO B O 1
ATOM 2324 N N . MET B 1 133 ? -0.21 19.297 0.306 1 97.56 133 MET B N 1
ATOM 2325 C CA . MET B 1 133 ? 0.697 18.188 0.573 1 97.56 133 MET B CA 1
ATOM 2326 C C . MET B 1 133 ? 2.014 18.688 1.16 1 97.56 133 MET B C 1
ATOM 2328 O O . MET B 1 133 ? 2.592 19.656 0.663 1 97.56 133 MET B O 1
ATOM 2332 N N . VAL B 1 134 ? 2.414 18.078 2.217 1 97.75 134 VAL B N 1
ATOM 2333 C CA . VAL B 1 134 ? 3.723 18.312 2.818 1 97.75 134 VAL B CA 1
ATOM 2334 C C . VAL B 1 134 ? 4.648 17.125 2.529 1 97.75 134 VAL B C 1
ATOM 2336 O O . VAL B 1 134 ? 4.422 16.016 3.016 1 97.75 134 VAL B O 1
ATOM 2339 N N . SER B 1 135 ? 5.641 17.391 1.735 1 97.62 135 SER B N 1
ATOM 2340 C CA . SER B 1 135 ? 6.621 16.344 1.44 1 97.62 135 SER B CA 1
ATOM 2341 C C . SER B 1 135 ? 7.812 16.422 2.389 1 97.62 135 SER B C 1
ATOM 2343 O O . SER B 1 135 ? 8.336 17.516 2.654 1 97.62 135 SER B O 1
ATOM 2345 N N . ILE B 1 136 ? 8.258 15.273 2.871 1 98 136 ILE B N 1
ATOM 2346 C CA . ILE B 1 136 ? 9.383 15.266 3.795 1 98 136 ILE B CA 1
ATOM 2347 C C . ILE B 1 136 ? 10.461 14.312 3.285 1 98 136 ILE B C 1
ATOM 2349 O O . ILE B 1 136 ? 10.172 13.359 2.561 1 98 136 ILE B O 1
ATOM 2353 N N . ILE B 1 137 ? 11.633 14.641 3.621 1 97.56 137 ILE B N 1
ATOM 2354 C CA . ILE B 1 137 ? 12.797 13.797 3.367 1 97.56 137 ILE B CA 1
ATOM 2355 C C . ILE B 1 137 ? 13.617 13.648 4.645 1 97.56 137 ILE B C 1
ATOM 2357 O O . ILE B 1 137 ? 14.086 14.648 5.203 1 97.56 137 ILE B O 1
ATOM 2361 N N . GLY B 1 138 ? 13.766 12.477 5.145 1 96.38 138 GLY B N 1
ATOM 2362 C CA . GLY B 1 138 ? 14.469 12.234 6.391 1 96.38 138 GLY B CA 1
ATOM 2363 C C . GLY B 1 138 ? 15.961 12.031 6.203 1 96.38 138 GLY B C 1
ATOM 2364 O O . GLY B 1 138 ? 16.719 12.086 7.168 1 96.38 138 GLY B O 1
ATOM 2365 N N . GLY B 1 139 ? 16.344 11.828 5.023 1 89.81 139 GLY B N 1
ATOM 2366 C CA . GLY B 1 139 ? 17.719 11.484 4.75 1 89.81 139 GLY B CA 1
ATOM 2367 C C . GLY B 1 139 ? 17.984 9.984 4.773 1 89.81 139 GLY B C 1
ATOM 2368 O O . GLY B 1 139 ? 17.656 9.312 5.75 1 89.81 139 GLY B O 1
ATOM 2369 N N . ASP B 1 140 ?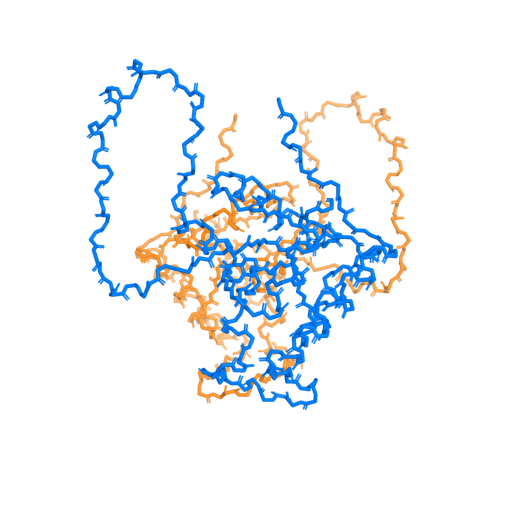 18.547 9.383 3.764 1 87.62 140 ASP B N 1
ATOM 2370 C CA . ASP B 1 140 ? 18.938 7.988 3.627 1 87.62 140 ASP B CA 1
ATOM 2371 C C . ASP B 1 140 ? 17.734 7.062 3.764 1 87.62 140 ASP B C 1
ATOM 2373 O O . ASP B 1 140 ? 17.812 6.02 4.418 1 87.62 140 ASP B O 1
ATOM 2377 N N . GLY B 1 141 ? 16.641 7.477 3.436 1 90.75 141 GLY B N 1
ATOM 2378 C CA . GLY B 1 141 ? 15.477 6.609 3.453 1 90.75 141 GLY B CA 1
ATOM 2379 C C . GLY B 1 141 ? 14.789 6.559 4.805 1 90.75 141 GLY B C 1
ATOM 2380 O O . GLY B 1 141 ? 14.016 5.641 5.078 1 90.75 141 GLY B O 1
ATOM 2381 N N . MET B 1 142 ? 15.031 7.566 5.652 1 95.12 142 MET B N 1
ATOM 2382 C CA . MET B 1 142 ? 14.57 7.5 7.035 1 95.12 142 MET B CA 1
ATOM 2383 C C . MET B 1 142 ? 13.289 8.32 7.223 1 95.12 142 MET B C 1
ATOM 2385 O O . MET B 1 142 ? 12.758 8.398 8.328 1 95.12 142 MET B O 1
ATOM 2389 N N . GLY B 1 143 ? 12.789 8.906 6.176 1 97.62 143 GLY B N 1
ATOM 2390 C CA . GLY B 1 143 ? 11.609 9.742 6.297 1 97.62 143 GLY B CA 1
ATOM 2391 C C . GLY B 1 143 ? 10.406 9.008 6.867 1 97.62 143 GLY B C 1
ATOM 2392 O O . GLY B 1 143 ? 9.727 9.516 7.762 1 97.62 143 GLY B O 1
ATOM 2393 N N . SER B 1 144 ? 10.125 7.824 6.355 1 97.62 144 SER B N 1
ATOM 2394 C CA . SER B 1 144 ? 8.961 7.062 6.805 1 97.62 144 SER B CA 1
ATOM 2395 C C . SER B 1 144 ? 9.141 6.586 8.242 1 97.62 144 SER B C 1
ATOM 2397 O O . SER B 1 144 ? 8.172 6.555 9.016 1 97.62 144 SER B O 1
ATOM 2399 N N . LEU B 1 145 ? 10.367 6.188 8.617 1 97.19 145 LEU B N 1
ATOM 2400 C CA . LEU B 1 145 ? 10.664 5.773 9.984 1 97.19 145 LEU B CA 1
ATOM 2401 C C . LEU B 1 145 ? 10.438 6.922 10.961 1 97.19 145 LEU B C 1
ATOM 2403 O O . LEU B 1 145 ? 9.781 6.75 11.992 1 97.19 145 LEU B O 1
ATOM 2407 N N . ARG B 1 146 ? 10.953 8.07 10.656 1 97.75 146 ARG B N 1
ATOM 2408 C CA . ARG B 1 146 ? 10.836 9.242 11.508 1 97.75 146 ARG B CA 1
ATOM 2409 C C . ARG B 1 146 ? 9.383 9.68 11.648 1 97.75 146 ARG B C 1
ATOM 2411 O O . ARG B 1 146 ? 8.922 9.992 12.75 1 97.75 146 ARG B O 1
ATOM 2418 N N . LEU B 1 147 ? 8.688 9.719 10.555 1 97.88 147 LEU B N 1
ATOM 2419 C CA . LEU B 1 147 ? 7.273 10.062 10.586 1 97.88 147 LEU B CA 1
ATOM 2420 C C . LEU B 1 147 ? 6.492 9.055 11.43 1 97.88 147 LEU B C 1
ATOM 2422 O O . LEU B 1 147 ? 5.672 9.445 12.266 1 97.88 147 LEU B O 1
ATOM 2426 N N . GLY B 1 148 ? 6.746 7.77 11.164 1 97.44 148 GLY B N 1
ATOM 2427 C CA . GLY B 1 148 ? 6.102 6.727 11.945 1 97.44 148 GLY B CA 1
ATOM 2428 C C . GLY B 1 148 ? 6.344 6.867 13.438 1 97.44 148 GLY B C 1
ATOM 2429 O O . GLY B 1 148 ? 5.398 6.852 14.227 1 97.44 148 GLY B O 1
ATOM 2430 N N . LYS B 1 149 ? 7.547 7.027 13.836 1 96 149 LYS B N 1
ATOM 2431 C CA . LYS B 1 149 ? 7.902 7.176 15.25 1 96 149 LYS B CA 1
ATOM 2432 C C . LYS B 1 149 ? 7.145 8.336 15.883 1 96 149 LYS B C 1
ATOM 2434 O O . LYS B 1 149 ? 6.688 8.242 17.031 1 96 149 LYS B O 1
ATOM 2439 N N . THR B 1 150 ? 7.047 9.367 15.172 1 96.94 150 THR B N 1
ATOM 2440 C CA . THR B 1 150 ? 6.324 10.539 15.664 1 96.94 150 THR B CA 1
ATOM 2441 C C . THR B 1 150 ? 4.879 10.18 15.992 1 96.94 150 THR B C 1
ATOM 2443 O O . THR B 1 150 ? 4.305 10.719 16.953 1 96.94 150 THR B O 1
ATOM 2446 N N . LEU B 1 151 ? 4.328 9.273 15.289 1 96.25 151 LEU B N 1
ATOM 2447 C CA . LEU B 1 151 ? 2.924 8.914 15.438 1 96.25 151 LEU B CA 1
ATOM 2448 C C . LEU B 1 151 ? 2.773 7.664 16.297 1 96.25 151 LEU B C 1
ATOM 2450 O O . LEU B 1 151 ? 1.664 7.16 16.484 1 96.25 151 LEU B O 1
ATOM 2454 N N . GLY B 1 152 ? 3.906 7.164 16.703 1 94.19 152 GLY B N 1
ATOM 2455 C CA . GLY B 1 152 ? 3.854 5.949 17.5 1 94.19 152 GLY B CA 1
ATOM 2456 C C . GLY B 1 152 ? 3.678 4.695 16.672 1 94.19 152 GLY B C 1
ATOM 2457 O O . GLY B 1 152 ? 3.109 3.707 17.125 1 94.19 152 GLY B O 1
ATOM 2458 N N . LEU B 1 153 ? 4.039 4.75 15.469 1 93.62 153 LEU B N 1
ATOM 2459 C CA . LEU B 1 153 ? 3.98 3.631 14.531 1 93.62 153 LEU B CA 1
ATOM 2460 C C . LEU B 1 153 ? 5.379 3.131 14.195 1 93.62 153 LEU B C 1
ATOM 2462 O O . LEU B 1 153 ? 6.371 3.816 14.469 1 93.62 153 LEU B O 1
ATOM 2466 N N . ARG B 1 154 ? 5.395 1.887 13.68 1 92.88 154 ARG B N 1
ATOM 2467 C CA . ARG B 1 154 ? 6.684 1.362 13.242 1 92.88 154 ARG B CA 1
ATOM 2468 C C . ARG B 1 154 ? 7.238 2.176 12.078 1 92.88 154 ARG B C 1
ATOM 2470 O O . ARG B 1 154 ? 8.414 2.541 12.07 1 92.88 154 ARG B O 1
ATOM 2477 N N . THR B 1 155 ? 6.492 2.459 11.055 1 95.12 155 THR B N 1
ATOM 2478 C CA . THR B 1 155 ? 6.789 3.32 9.914 1 95.12 155 THR B CA 1
ATOM 2479 C C . THR B 1 155 ? 5.512 3.93 9.352 1 95.12 155 THR B C 1
ATOM 2481 O O . THR B 1 155 ? 4.41 3.445 9.625 1 95.12 155 THR B O 1
ATOM 2484 N N . ALA B 1 156 ? 5.676 4.996 8.688 1 96.69 156 ALA B N 1
ATOM 2485 C CA . ALA B 1 156 ? 4.574 5.637 7.973 1 96.69 156 ALA B CA 1
ATOM 2486 C C . ALA B 1 156 ? 5.066 6.324 6.703 1 96.69 156 ALA B C 1
ATOM 2488 O O . ALA B 1 156 ? 5.805 7.309 6.77 1 96.69 156 ALA B O 1
ATOM 2489 N N . THR B 1 157 ? 4.617 5.867 5.566 1 97.12 157 THR B N 1
ATOM 2490 C CA . THR B 1 157 ? 5.02 6.434 4.285 1 97.12 157 THR B CA 1
ATOM 2491 C C . THR B 1 157 ? 4.188 7.668 3.955 1 97.12 157 THR B C 1
ATOM 2493 O O . THR B 1 157 ? 4.711 8.664 3.447 1 97.12 157 THR B O 1
ATOM 2496 N N . VAL B 1 158 ? 2.92 7.582 4.191 1 98.19 158 VAL B N 1
ATOM 2497 C CA . VAL B 1 158 ? 1.996 8.672 3.912 1 98.19 158 VAL B CA 1
ATOM 2498 C C . VAL B 1 158 ? 0.922 8.734 4.996 1 98.19 158 VAL B C 1
ATOM 2500 O O . VAL B 1 158 ? 0.461 7.699 5.48 1 98.19 158 VAL B O 1
ATOM 2503 N N . ILE B 1 159 ? 0.534 9.945 5.375 1 98.44 159 ILE B N 1
ATOM 2504 C CA . ILE B 1 159 ? -0.526 10.164 6.355 1 98.44 159 ILE B CA 1
ATOM 2505 C C . ILE B 1 159 ? -1.435 11.297 5.887 1 98.44 159 ILE B C 1
ATOM 2507 O O . ILE B 1 159 ? -0.958 12.305 5.352 1 98.44 159 ILE B O 1
ATOM 2511 N N . GLY B 1 160 ? -2.678 11.078 5.996 1 98.56 160 GLY B N 1
ATOM 2512 C CA . GLY B 1 160 ? -3.652 12.156 5.871 1 98.56 160 GLY B CA 1
ATOM 2513 C C . GLY B 1 160 ? -4.074 12.734 7.207 1 98.56 160 GLY B C 1
ATOM 2514 O O . GLY B 1 160 ? -4.434 11.992 8.125 1 98.56 160 GLY B O 1
ATOM 2515 N N . VAL B 1 161 ? -3.998 13.992 7.332 1 98.62 161 VAL B N 1
ATOM 2516 C CA . VAL B 1 161 ? -4.457 14.672 8.539 1 98.62 161 VAL B CA 1
ATOM 2517 C C . VAL B 1 161 ? -5.895 15.148 8.352 1 98.62 161 VAL B C 1
ATOM 2519 O O . VAL B 1 161 ? -6.176 15.945 7.449 1 98.62 161 VAL B O 1
ATOM 2522 N N . LYS B 1 162 ? -6.711 14.633 9.211 1 97.62 162 LYS B N 1
ATOM 2523 C CA . LYS B 1 162 ? -8.117 15.016 9.117 1 97.62 162 LYS B CA 1
ATOM 2524 C C . LYS B 1 162 ? -8.32 16.469 9.555 1 97.62 162 LYS B C 1
ATOM 2526 O O . LYS B 1 162 ? -7.648 16.938 10.469 1 97.62 162 LYS B O 1
ATOM 2531 N N . ALA B 1 163 ? -9.289 17.094 8.867 1 97.5 163 ALA B N 1
ATOM 2532 C CA . ALA B 1 163 ? -9.617 18.484 9.227 1 97.5 163 ALA B CA 1
ATOM 2533 C C . ALA B 1 163 ? -10.195 18.562 10.633 1 97.5 163 ALA B C 1
ATOM 2535 O O . ALA B 1 163 ? -10.93 17.656 11.062 1 97.5 163 ALA B O 1
ATOM 2536 N N . GLY B 1 164 ? -9.828 19.625 11.312 1 96.38 164 GLY B N 1
ATOM 2537 C CA . GLY B 1 164 ? -10.305 19.812 12.672 1 96.38 164 GLY B CA 1
ATOM 2538 C C . GLY B 1 164 ? -9.719 21.047 13.344 1 96.38 164 GLY B C 1
ATOM 2539 O O . GLY B 1 164 ? -9.297 21.984 12.664 1 96.38 164 GLY B O 1
ATOM 2540 N N . SER B 1 165 ? -9.906 21.031 14.664 1 96.38 165 SER B N 1
ATOM 2541 C CA . SER B 1 165 ? -9.438 22.188 15.422 1 96.38 165 SER B CA 1
ATOM 2542 C C . SER B 1 165 ? -8.508 21.766 16.562 1 96.38 165 SER B C 1
ATOM 2544 O O . SER B 1 165 ? -8.336 22.516 17.531 1 96.38 165 SER B O 1
ATOM 2546 N N . SER B 1 166 ? -7.938 20.609 16.469 1 96.19 166 SER B N 1
ATOM 2547 C CA . SER B 1 166 ? -7.039 20.109 17.516 1 96.19 166 SER B CA 1
ATOM 2548 C C . SER B 1 166 ? -5.668 20.766 17.406 1 96.19 166 SER B C 1
ATOM 2550 O O . SER B 1 166 ? -5.375 21.469 16.438 1 96.19 166 SER B O 1
ATOM 2552 N N . PRO B 1 167 ? -4.871 20.547 18.422 1 97.88 167 PRO B N 1
ATOM 2553 C CA . PRO B 1 167 ? -3.488 21.031 18.344 1 97.88 167 PRO B CA 1
ATOM 2554 C C . PRO B 1 167 ? -2.723 20.438 17.172 1 97.88 167 PRO B C 1
ATOM 2556 O O . PRO B 1 167 ? -1.82 21.078 16.625 1 97.88 167 PRO B O 1
ATOM 2559 N N . ILE B 1 168 ? -3.119 19.328 16.734 1 98.12 168 ILE B N 1
ATOM 2560 C CA . ILE B 1 168 ? -2.498 18.688 15.578 1 98.12 168 ILE B CA 1
ATOM 2561 C C . ILE B 1 168 ? -2.717 19.547 14.328 1 98.12 168 ILE B C 1
ATOM 2563 O O . ILE B 1 168 ? -1.783 19.797 13.562 1 98.12 168 ILE B O 1
ATOM 2567 N N . ASN B 1 169 ? -3.912 20.016 14.18 1 98 169 ASN B N 1
ATOM 2568 C CA . ASN B 1 169 ? -4.254 20.844 13.031 1 98 169 ASN B CA 1
ATOM 2569 C C . ASN B 1 169 ? -3.498 22.172 13.062 1 98 169 ASN B C 1
ATOM 2571 O O . ASN B 1 169 ? -3.068 22.672 12.023 1 98 169 ASN B O 1
ATOM 2575 N N . ALA B 1 170 ? -3.375 22.672 14.258 1 97.94 170 ALA B N 1
ATOM 2576 C CA . ALA B 1 170 ? -2.625 23.922 14.414 1 97.94 170 ALA B CA 1
ATOM 2577 C C . ALA B 1 170 ? -1.158 23.719 14.039 1 97.94 170 ALA B C 1
ATOM 2579 O O . ALA B 1 170 ? -0.562 24.578 13.375 1 97.94 170 ALA B O 1
ATOM 2580 N N . ALA B 1 171 ? -0.585 22.609 14.453 1 97.5 171 ALA B N 1
ATOM 2581 C CA . ALA B 1 171 ? 0.803 22.297 14.117 1 97.5 171 ALA B CA 1
ATOM 2582 C C . ALA B 1 171 ? 0.987 22.172 12.609 1 97.5 171 ALA B C 1
ATOM 2584 O O . ALA B 1 171 ? 1.976 22.656 12.055 1 97.5 171 ALA B O 1
ATOM 2585 N N . LEU B 1 172 ? 0.102 21.547 11.961 1 97.62 172 LEU B N 1
ATOM 2586 C CA . LEU B 1 172 ? 0.162 21.375 10.516 1 97.62 172 LEU B CA 1
ATOM 2587 C C . LEU B 1 172 ? 0.005 22.719 9.797 1 97.62 172 LEU B C 1
ATOM 2589 O O . LEU B 1 172 ? 0.688 22.969 8.805 1 97.62 172 LEU B O 1
ATOM 2593 N N . GLN B 1 173 ? -0.9 23.531 10.273 1 96.81 173 GLN B N 1
ATOM 2594 C CA . GLN B 1 173 ? -1.132 24.844 9.688 1 96.81 173 GLN B CA 1
ATOM 2595 C C . GLN B 1 173 ? 0.142 25.688 9.695 1 96.81 173 GLN B C 1
ATOM 2597 O O . GLN B 1 173 ? 0.414 26.422 8.742 1 96.81 173 GLN B O 1
ATOM 2602 N N . ALA B 1 174 ? 0.904 25.516 10.695 1 95.5 174 ALA B N 1
ATOM 2603 C CA . ALA B 1 174 ? 2.133 26.297 10.844 1 95.5 174 ALA B CA 1
ATOM 2604 C C . ALA B 1 174 ? 3.141 25.938 9.758 1 95.5 174 ALA B C 1
ATOM 2606 O O . ALA B 1 174 ? 3.896 26.797 9.297 1 95.5 174 ALA B O 1
ATOM 2607 N N . ILE B 1 175 ? 3.166 24.734 9.328 1 93.56 175 ILE B N 1
ATOM 2608 C CA . ILE B 1 175 ? 4.129 24.312 8.32 1 93.56 175 ILE B CA 1
ATOM 2609 C C . ILE B 1 175 ? 3.592 24.625 6.926 1 93.56 175 ILE B C 1
ATOM 2611 O O . ILE B 1 175 ? 4.363 24.922 6.008 1 93.56 175 ILE B O 1
ATOM 2615 N N . LEU B 1 176 ? 2.33 24.609 6.77 1 93.5 176 LEU B N 1
ATOM 2616 C CA . LEU B 1 176 ? 1.71 24.891 5.48 1 93.5 176 LEU B CA 1
ATOM 2617 C C . LEU B 1 176 ? 1.841 26.359 5.125 1 93.5 176 LEU B C 1
ATOM 2619 O O . LEU B 1 176 ? 1.834 26.719 3.949 1 93.5 176 LEU B O 1
ATOM 2623 N N . LYS B 1 177 ? 1.942 27.266 6.039 1 87.44 177 LYS B N 1
ATOM 2624 C CA . LYS B 1 177 ? 2.035 28.703 5.82 1 87.44 177 LYS B CA 1
ATOM 2625 C C . LYS B 1 177 ? 3.477 29.125 5.566 1 87.44 177 LYS B C 1
ATOM 2627 O O . LYS B 1 177 ? 3.729 30.25 5.105 1 87.44 177 LYS B O 1
ATOM 2632 N N . LYS B 1 178 ? 4.398 28.234 5.734 1 74.12 178 LYS B N 1
ATOM 2633 C CA . LYS B 1 178 ? 5.801 28.594 5.504 1 74.12 178 LYS B CA 1
ATOM 2634 C C . LYS B 1 178 ? 6.195 28.359 4.051 1 74.12 178 LYS B C 1
ATOM 2636 O O . LYS B 1 178 ? 5.75 27.391 3.428 1 74.12 178 LYS B O 1
#

Foldseek 3Di:
DPLPQDDADEDPRVVVLLVLLLVLLVQQQADQPAPPPPPPPPQPVDSNGPVVWKQFDLVRLLVLLVVADFDPPVPDDPVVVPPVVPPCPPPPPCPDVPDDRFAFAAKEAECLAPPNVSCVCVSVSCNRRVHHYHYHYYPPRCRQCSNQVSRNHRGTGMMTTTDDDGSNSVSVVVVRVD/DPLPQDDADEDPRVVVLLVLLLVLLVQQQADQPAPPPPPPPPQPPDSNGPVVWKQFDLVRLLVLLVVADFDPPVPDDPVVVPPVVPPPPPPPPCPDVPDDRFAFAAKEAECLAPPNVSCVCVSVSCNRRVHHYHYHYYPPRCRQCSNQVSRNHRGTGMMTTTDDDGSNSVSVVVVRVD